Protein AF-X6M7P9-F1 (afdb_monomer_lite)

Radius of gyration: 27.45 Å; chains: 1; bounding box: 72×30×85 Å

Organism: Reticulomyxa filosa (NCBI:txid46433)

pLDDT: mean 82.08, std 11.39, range [39.91, 97.88]

Foldseek 3Di:
DVVVVVVVVVVVVVVVVVVVVVLCVVVVPPLLVLLLCVCPPDPCNQLLLLLLQVLVVHLVVVSVVCLVVLCPVRDLVNLCVSNVFDVVVLVVVVVVVVVVVLCCVLVVVVPDDPDPCNVVSVVVNVVVCCCVVPVVVVVVVVVVCVLCVLVVVVVVCVVVVCVVVDDPVNVVVSVVSVVVNVVVVVSVVVVVSSCVSVCSSDPNDPDDPSPCSSVSSVVLSVVSVVVVVVLVVCCVPPNDPVSVVVVVPDDRSVNVVVPVPD

Secondary structure (DSSP, 8-state):
-HHHHHHHHHHHHHHHHHHHHHHHHHHT-HHHHHHHHHHHSSS-HHHHHHHHHHHTTTTHHHHHHHTTTTTTT--HHHHHHHTT--HHHHHHHHHHHHHHHHHHHHHHGGGS--STHHHHHHHHHHHHHIIIIIIHHHHHHHHHHHHHHHHHHHHHHHHTTGGGGS-HHHHHHHHHHHHHHHHHHHHHHHHHHHHHHHHHHSTT-S----TTHHHHHHHHHHHHHHHHHHHHHHHHHHHHHHHHHHHHHSPPGGGGTTSTT-

Structure (mmCIF, N/CA/C/O backbone):
data_AF-X6M7P9-F1
#
_entry.id   AF-X6M7P9-F1
#
loop_
_atom_site.group_PDB
_atom_site.id
_atom_site.type_symbol
_atom_site.label_atom_id
_atom_site.label_alt_id
_atom_site.label_comp_id
_atom_site.label_asym_id
_atom_site.label_entity_id
_atom_site.label_seq_id
_atom_site.pdbx_PDB_ins_code
_atom_site.Cartn_x
_atom_site.Cartn_y
_atom_site.Cartn_z
_atom_site.occupancy
_atom_site.B_iso_or_equiv
_atom_site.auth_seq_id
_atom_site.auth_comp_id
_atom_site.auth_asym_id
_atom_site.auth_atom_id
_atom_site.pdbx_PDB_model_num
ATOM 1 N N . MET A 1 1 ? 29.428 12.042 -31.675 1.00 49.34 1 MET A N 1
ATOM 2 C CA . MET A 1 1 ? 28.824 11.150 -30.652 1.00 49.34 1 MET A CA 1
ATOM 3 C C . MET A 1 1 ? 28.308 11.881 -29.399 1.00 49.34 1 MET A C 1
ATOM 5 O O . MET A 1 1 ? 27.317 11.437 -28.839 1.00 49.34 1 MET A O 1
ATOM 9 N N . LEU A 1 2 ? 28.880 13.028 -28.991 1.00 42.84 2 LEU A N 1
ATOM 10 C CA . LEU A 1 2 ? 28.433 13.821 -27.822 1.00 42.84 2 LEU A CA 1
ATOM 11 C C . LEU A 1 2 ? 27.003 14.408 -27.914 1.00 42.84 2 LEU A C 1
ATOM 13 O O . LEU A 1 2 ? 26.304 14.483 -26.908 1.00 42.84 2 LEU A O 1
ATOM 17 N N . PHE A 1 3 ? 26.519 14.762 -29.109 1.00 39.91 3 PHE A N 1
ATOM 18 C CA . PHE A 1 3 ? 25.197 15.392 -29.278 1.00 39.91 3 PHE A CA 1
ATOM 19 C C . PHE A 1 3 ? 23.996 14.465 -29.021 1.00 39.91 3 PHE A C 1
ATOM 21 O O . PHE A 1 3 ? 22.928 14.938 -28.633 1.00 39.91 3 PHE A O 1
ATOM 28 N N . VAL A 1 4 ? 24.160 13.146 -29.173 1.00 48.47 4 VAL A N 1
ATOM 29 C CA . VAL A 1 4 ? 23.094 12.170 -28.867 1.00 48.47 4 VAL A CA 1
ATOM 30 C C . VAL A 1 4 ? 22.881 12.052 -27.349 1.00 48.47 4 VAL A C 1
ATOM 32 O O . VAL A 1 4 ? 21.764 11.811 -26.896 1.00 48.47 4 VAL A O 1
ATOM 35 N N . SER A 1 5 ? 23.917 12.337 -26.551 1.00 52.66 5 SER A N 1
ATOM 36 C CA . SER A 1 5 ? 23.867 12.286 -25.084 1.00 52.66 5 SER A CA 1
ATOM 37 C C . SER A 1 5 ? 23.040 13.430 -24.474 1.00 52.66 5 SER A C 1
ATOM 39 O O . SER A 1 5 ? 22.258 13.211 -23.548 1.00 52.66 5 SER A O 1
ATOM 41 N N . LEU A 1 6 ? 23.107 14.641 -25.045 1.00 53.47 6 LEU A N 1
ATOM 42 C CA . LEU A 1 6 ? 22.388 15.810 -24.514 1.00 53.47 6 LEU A CA 1
ATOM 43 C C . LEU A 1 6 ? 20.857 15.701 -24.635 1.00 53.47 6 LEU A C 1
ATOM 45 O O . LEU A 1 6 ? 20.133 16.144 -23.742 1.00 53.47 6 LEU A O 1
ATOM 49 N N . LYS A 1 7 ? 20.346 15.094 -25.717 1.00 61.00 7 LYS A N 1
ATOM 50 C CA . LYS A 1 7 ? 18.897 14.855 -25.884 1.00 61.00 7 LYS A CA 1
ATOM 51 C C . LYS A 1 7 ? 18.365 13.832 -24.880 1.00 61.00 7 LYS A C 1
ATOM 53 O O . LYS A 1 7 ? 17.271 14.0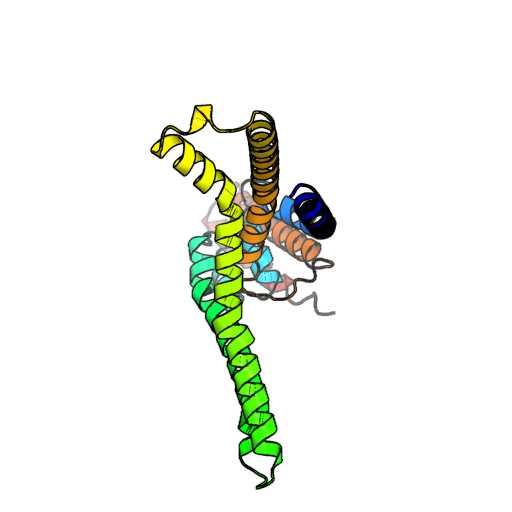18 -24.345 1.00 61.00 7 LYS A O 1
ATOM 58 N N . ALA A 1 8 ? 19.147 12.792 -24.591 1.00 60.12 8 ALA A N 1
ATOM 59 C CA . ALA A 1 8 ? 18.808 11.829 -23.551 1.00 60.12 8 ALA A CA 1
ATOM 60 C C . ALA A 1 8 ? 18.766 12.515 -22.174 1.00 60.12 8 ALA A C 1
ATOM 62 O O . ALA A 1 8 ? 17.811 12.326 -21.425 1.00 60.12 8 ALA A O 1
ATOM 63 N N . TRP A 1 9 ? 19.731 13.393 -21.885 1.00 55.50 9 TRP A N 1
ATOM 64 C CA . TRP A 1 9 ? 19.821 14.127 -20.618 1.00 55.50 9 TRP A CA 1
ATOM 65 C C . TRP A 1 9 ? 18.623 15.037 -20.338 1.00 55.50 9 TRP A C 1
ATOM 67 O O . TRP A 1 9 ? 18.065 14.992 -19.242 1.00 55.50 9 TRP A O 1
ATOM 77 N N . LYS A 1 10 ? 18.163 15.801 -21.338 1.00 68.25 10 LYS A N 1
ATOM 78 C CA . LYS A 1 10 ? 16.945 16.616 -21.192 1.00 68.25 10 LYS A CA 1
ATOM 79 C C . LYS A 1 10 ? 15.724 15.756 -20.865 1.00 68.25 10 LYS A C 1
ATOM 81 O O . LYS A 1 10 ? 14.928 16.143 -20.021 1.00 68.25 10 LYS A O 1
ATOM 86 N N . SER A 1 11 ? 15.610 14.570 -21.468 1.00 68.12 11 SER A N 1
ATOM 87 C CA . SER A 1 11 ? 14.512 13.648 -21.151 1.00 68.12 11 SER A CA 1
ATOM 88 C C . SER A 1 11 ? 14.614 13.087 -19.730 1.00 68.12 11 SER A C 1
ATOM 90 O O . SER A 1 11 ? 13.597 12.999 -19.055 1.00 68.12 11 SER A O 1
ATOM 92 N N . TYR A 1 12 ? 15.813 12.753 -19.240 1.00 63.47 12 TYR A N 1
ATOM 93 C CA . TYR A 1 12 ? 15.985 12.257 -17.867 1.00 63.47 12 TYR A CA 1
ATOM 94 C C . TYR A 1 12 ? 15.700 13.327 -16.814 1.00 63.47 12 TYR A C 1
ATOM 96 O O . TYR A 1 12 ? 15.014 13.031 -15.843 1.00 63.47 12 TYR A O 1
ATOM 104 N N . ILE A 1 13 ? 16.168 14.561 -17.019 1.00 71.38 13 ILE A N 1
ATOM 105 C CA . ILE A 1 13 ? 15.898 15.674 -16.097 1.00 71.38 13 ILE A CA 1
ATOM 106 C C . ILE A 1 13 ? 14.406 15.999 -16.063 1.00 71.38 13 ILE A C 1
ATOM 108 O O . ILE A 1 13 ? 13.855 16.177 -14.984 1.00 71.38 13 ILE A O 1
ATOM 112 N N . VAL A 1 14 ? 13.738 16.029 -17.219 1.00 70.12 14 VAL A N 1
ATOM 113 C CA . VAL A 1 14 ? 12.290 16.276 -17.283 1.00 70.12 14 VAL A CA 1
ATOM 114 C C . VAL A 1 14 ? 11.512 15.143 -16.615 1.00 70.12 14 VAL A C 1
ATOM 116 O O . VAL A 1 14 ? 10.605 15.419 -15.843 1.00 70.12 14 VAL A O 1
ATOM 119 N N . VAL A 1 15 ? 11.885 13.879 -16.837 1.00 67.12 15 VAL A N 1
ATOM 120 C CA . VAL A 1 15 ? 11.245 12.737 -16.160 1.00 67.12 15 VAL A CA 1
ATOM 121 C C . VAL A 1 15 ? 11.500 12.770 -14.654 1.00 67.12 15 VAL A C 1
ATOM 123 O O . VAL A 1 15 ? 10.581 12.499 -13.893 1.00 67.12 15 VAL A O 1
ATOM 126 N N . LEU A 1 16 ? 12.704 13.130 -14.208 1.00 69.88 16 LEU A N 1
ATOM 127 C CA . LEU A 1 16 ? 13.022 13.263 -12.788 1.00 69.88 16 LEU A CA 1
ATOM 128 C C . LEU A 1 16 ? 12.237 14.413 -12.147 1.00 69.88 16 LEU A C 1
ATOM 130 O O . LEU A 1 16 ? 11.661 14.220 -11.087 1.00 69.88 16 LEU A O 1
ATOM 134 N N . LEU A 1 17 ? 12.175 15.583 -12.789 1.00 69.75 17 LEU A N 1
ATOM 135 C CA . LEU A 1 17 ? 11.391 16.726 -12.315 1.00 69.75 17 LEU A CA 1
ATOM 136 C C . LEU A 1 17 ? 9.897 16.416 -12.291 1.00 69.75 17 LEU A C 1
ATOM 138 O O . LEU A 1 17 ? 9.236 16.778 -11.330 1.00 69.75 17 LEU A O 1
ATOM 142 N N . LEU A 1 18 ? 9.373 15.713 -13.298 1.00 69.19 18 LEU A N 1
ATOM 143 C CA . LEU A 1 18 ? 7.986 15.251 -13.306 1.00 69.19 18 LEU A CA 1
ATOM 144 C C . LEU A 1 18 ? 7.737 14.215 -12.212 1.00 69.19 18 LEU A C 1
ATOM 146 O O . LEU A 1 18 ? 6.721 14.297 -11.542 1.00 69.19 18 LEU A O 1
ATOM 150 N N . LEU A 1 19 ? 8.658 13.275 -11.984 1.00 67.25 19 LEU A N 1
ATOM 151 C CA . LEU A 1 19 ? 8.545 12.322 -10.880 1.00 67.25 19 LEU A CA 1
ATOM 152 C C . LEU A 1 19 ? 8.611 13.029 -9.529 1.00 67.25 19 LEU A C 1
ATOM 154 O O . LEU A 1 19 ? 7.836 12.681 -8.655 1.00 67.25 19 LEU A O 1
ATOM 158 N N . LEU A 1 20 ? 9.479 14.029 -9.364 1.00 70.62 20 LEU A N 1
ATOM 159 C CA . LEU A 1 20 ? 9.572 14.833 -8.146 1.00 70.62 20 LEU A CA 1
ATOM 160 C C . LEU A 1 20 ? 8.341 15.721 -7.947 1.00 70.62 20 LEU A C 1
ATOM 162 O O . LEU A 1 20 ? 7.895 15.848 -6.818 1.00 70.62 20 LEU A O 1
ATOM 166 N N . LEU A 1 21 ? 7.773 16.293 -9.012 1.00 70.62 21 LEU A N 1
ATOM 167 C CA . LEU A 1 21 ? 6.530 17.068 -8.964 1.00 70.62 21 LEU A CA 1
ATOM 168 C C . LEU A 1 21 ? 5.332 16.180 -8.645 1.00 70.62 21 LEU A C 1
ATOM 170 O O . LEU A 1 21 ? 4.579 16.510 -7.744 1.00 70.62 21 LEU A O 1
ATOM 174 N N . VAL A 1 22 ? 5.199 15.026 -9.301 1.00 67.94 22 VAL A N 1
ATOM 175 C CA . VAL A 1 22 ? 4.156 14.036 -8.991 1.00 67.94 22 VAL A CA 1
ATOM 176 C C . VAL A 1 22 ? 4.330 13.511 -7.570 1.00 67.94 22 VAL A C 1
ATOM 178 O O . VAL A 1 22 ? 3.355 13.350 -6.853 1.00 67.94 22 VAL A O 1
ATOM 181 N N . PHE A 1 23 ? 5.565 13.279 -7.127 1.00 65.00 23 PHE A N 1
ATOM 182 C CA . PHE A 1 23 ? 5.870 12.865 -5.761 1.00 65.00 23 PHE A CA 1
ATOM 183 C C . PHE A 1 23 ? 5.557 13.972 -4.748 1.00 65.00 23 PHE A C 1
ATOM 185 O O . PHE A 1 23 ? 5.036 13.676 -3.680 1.00 65.00 23 PHE A O 1
ATOM 192 N N . TYR A 1 24 ? 5.823 15.235 -5.088 1.00 69.12 24 TYR A N 1
ATOM 193 C CA . TYR A 1 24 ? 5.495 16.398 -4.266 1.00 69.12 24 TYR A CA 1
ATOM 194 C C . TYR A 1 24 ? 3.988 16.653 -4.208 1.00 69.12 24 TYR A C 1
ATOM 196 O O . TYR A 1 24 ? 3.477 16.910 -3.129 1.00 69.12 24 TYR A O 1
ATOM 204 N N . GLU A 1 25 ? 3.258 16.524 -5.317 1.00 68.50 25 GLU A N 1
ATOM 205 C CA . GLU A 1 25 ? 1.792 16.588 -5.340 1.00 68.50 25 GLU A CA 1
ATOM 206 C C . GLU A 1 25 ? 1.174 15.417 -4.570 1.00 68.50 25 GLU A C 1
ATOM 208 O O . GLU A 1 25 ? 0.240 15.609 -3.794 1.00 68.50 25 GLU A O 1
ATOM 213 N N . PHE A 1 26 ? 1.735 14.213 -4.709 1.00 63.19 26 PHE A N 1
ATOM 214 C CA . PHE A 1 26 ? 1.280 13.026 -3.988 1.00 63.19 26 PHE A CA 1
ATOM 215 C C . PHE A 1 26 ? 1.530 13.135 -2.475 1.00 63.19 26 PHE A C 1
ATOM 217 O O . PHE A 1 26 ? 0.651 12.810 -1.679 1.00 63.19 26 PHE A O 1
ATOM 224 N N . LEU A 1 27 ? 2.692 13.656 -2.064 1.00 59.75 27 LEU A N 1
ATOM 225 C CA . LEU A 1 27 ? 2.987 14.020 -0.669 1.00 59.75 27 LEU A CA 1
ATOM 226 C C . LEU A 1 27 ? 2.251 15.283 -0.200 1.00 59.75 27 LEU A C 1
ATOM 228 O O . LEU A 1 27 ? 2.178 15.535 1.000 1.00 59.75 27 LEU A O 1
ATOM 232 N N . GLY A 1 28 ? 1.756 16.089 -1.136 1.00 58.25 28 GLY A N 1
ATOM 233 C CA . GLY A 1 28 ? 1.234 17.431 -0.907 1.00 58.25 28 GLY A CA 1
ATOM 234 C C . GLY A 1 28 ? -0.209 17.468 -0.425 1.00 58.25 28 GLY A C 1
ATOM 235 O O . GLY A 1 28 ? -0.666 18.523 0.014 1.00 58.25 28 GLY A O 1
ATOM 236 N N . SER A 1 29 ? -0.930 16.342 -0.445 1.00 74.81 29 SER A N 1
ATOM 237 C CA . SER A 1 29 ? -2.215 16.277 0.252 1.00 74.81 29 SER A CA 1
ATOM 238 C C . SER A 1 29 ? -1.959 16.233 1.761 1.00 74.81 29 SER A C 1
ATOM 240 O O . SER A 1 29 ? -1.691 15.187 2.352 1.00 74.81 29 SER A O 1
ATOM 242 N N . VAL A 1 30 ? -2.006 17.413 2.387 1.00 82.19 30 VAL A N 1
ATOM 243 C CA . VAL A 1 30 ? -1.859 17.614 3.841 1.00 82.19 30 VAL A CA 1
ATOM 244 C C . VAL A 1 30 ? -2.729 16.623 4.624 1.00 82.19 30 VAL A C 1
ATOM 246 O O . VAL A 1 30 ? -2.278 16.058 5.616 1.00 82.19 30 VAL A O 1
ATOM 249 N N . GLU A 1 31 ? -3.925 16.334 4.111 1.00 82.94 31 GLU A N 1
ATOM 250 C CA . GLU A 1 31 ? -4.881 15.366 4.655 1.00 82.94 31 GLU A CA 1
ATOM 251 C C . GLU A 1 31 ? -4.347 13.925 4.692 1.00 82.94 31 GLU A C 1
ATOM 253 O O . GLU A 1 31 ? -4.523 13.221 5.686 1.00 82.94 31 GLU A O 1
ATOM 258 N N . LEU A 1 32 ? -3.678 13.461 3.631 1.00 82.06 32 LEU A N 1
ATOM 259 C CA . LEU A 1 32 ? -3.135 12.102 3.575 1.00 82.06 32 LEU A CA 1
ATOM 260 C C . LEU A 1 32 ? -1.934 11.956 4.508 1.00 82.06 32 LEU A C 1
ATOM 262 O O . LEU A 1 32 ? -1.769 10.914 5.143 1.00 82.06 32 LEU A O 1
ATOM 266 N N . LEU A 1 33 ? -1.128 13.013 4.631 1.00 84.69 33 LEU A N 1
ATOM 267 C CA . LEU A 1 33 ? -0.044 13.065 5.605 1.00 84.69 33 LEU A CA 1
ATOM 268 C C . LEU A 1 33 ? -0.585 13.074 7.042 1.00 84.69 33 LEU A C 1
ATOM 270 O O . LEU A 1 33 ? -0.016 12.414 7.911 1.00 84.69 33 LEU A O 1
ATOM 274 N N . GLU A 1 34 ? -1.676 13.793 7.305 1.00 88.19 34 GLU A N 1
ATOM 275 C CA . GLU A 1 34 ? -2.338 13.799 8.611 1.00 88.19 34 GLU A CA 1
ATOM 276 C C . GLU A 1 34 ? -2.934 12.429 8.944 1.00 88.19 34 GLU A C 1
ATOM 278 O O . GLU A 1 34 ? -2.689 11.908 10.033 1.00 88.19 34 GLU A O 1
ATOM 283 N N . LEU A 1 35 ? -3.622 11.794 7.991 1.00 88.12 35 LEU A N 1
ATOM 284 C CA . LEU A 1 35 ? -4.130 10.433 8.147 1.00 88.12 35 LEU A CA 1
ATOM 285 C C . LEU A 1 35 ? -2.988 9.440 8.386 1.00 88.12 35 LEU A C 1
ATOM 287 O O . LEU A 1 35 ? -3.085 8.601 9.279 1.00 88.12 35 LEU A O 1
ATOM 291 N N . GLN A 1 36 ? -1.891 9.539 7.632 1.00 89.31 36 GLN A N 1
ATOM 292 C CA . GLN A 1 36 ? -0.717 8.695 7.838 1.00 89.31 36 GLN A CA 1
ATOM 293 C C . GLN A 1 36 ? -0.154 8.880 9.248 1.00 89.31 36 GLN A C 1
ATOM 295 O O . GLN A 1 36 ? 0.058 7.894 9.953 1.00 89.31 36 GLN A O 1
ATOM 300 N N . ARG A 1 37 ? 0.073 10.130 9.669 1.00 90.62 37 ARG A N 1
ATOM 301 C CA . ARG A 1 37 ? 0.564 10.436 11.017 1.00 90.62 37 ARG A CA 1
ATOM 302 C C . ARG A 1 37 ? -0.365 9.857 12.069 1.00 90.62 37 ARG A C 1
ATOM 304 O O . ARG A 1 37 ? 0.113 9.190 12.975 1.00 90.62 37 ARG A O 1
ATOM 311 N N . PHE A 1 38 ? -1.672 10.031 11.904 1.00 92.19 38 PHE A N 1
ATOM 312 C CA . PHE A 1 38 ? -2.656 9.453 12.804 1.00 92.19 38 PHE A CA 1
ATOM 313 C C . PHE A 1 38 ? -2.565 7.921 12.840 1.00 92.19 38 PHE A C 1
ATOM 315 O O . PHE A 1 38 ? -2.509 7.350 13.920 1.00 92.19 38 PHE A O 1
ATOM 322 N N . LEU A 1 39 ? -2.497 7.227 11.705 1.00 91.62 39 LEU A N 1
ATOM 323 C CA . LEU A 1 39 ? -2.417 5.759 11.685 1.00 91.62 39 LEU A CA 1
ATOM 324 C C . LEU A 1 39 ? -1.104 5.212 12.271 1.00 91.62 39 LEU A C 1
ATOM 326 O O . LEU A 1 39 ? -1.089 4.099 12.796 1.00 91.62 39 LEU A O 1
ATOM 330 N N . GLU A 1 40 ? -0.012 5.971 12.171 1.00 90.75 40 GLU A N 1
ATOM 331 C CA . GLU A 1 40 ? 1.323 5.572 12.637 1.00 90.75 40 GLU A CA 1
ATOM 332 C C . GLU A 1 40 ? 1.641 5.996 14.074 1.00 90.75 40 GLU A C 1
ATOM 334 O O . GLU A 1 40 ? 2.597 5.490 14.664 1.00 90.75 40 GLU A O 1
ATOM 339 N N . GLU A 1 41 ? 0.896 6.946 14.627 1.00 91.75 41 GLU A N 1
ATOM 340 C CA . GLU A 1 41 ? 1.179 7.511 15.938 1.00 91.75 41 GLU A CA 1
ATOM 341 C C . GLU A 1 41 ? 0.744 6.554 17.065 1.00 91.75 41 GLU A C 1
ATOM 343 O O . GLU A 1 41 ? -0.371 6.045 17.099 1.00 91.75 41 GLU A O 1
ATOM 348 N N . GLY A 1 42 ? 1.631 6.324 18.034 1.00 89.69 42 GLY A N 1
ATOM 349 C CA . GLY A 1 42 ? 1.335 5.539 19.235 1.00 89.69 42 GLY A CA 1
ATOM 350 C C . GLY A 1 42 ? 1.379 4.007 19.069 1.00 89.69 42 GLY A C 1
ATOM 351 O O . GLY A 1 42 ? 1.648 3.484 17.989 1.00 89.69 42 GLY A O 1
ATOM 352 N N . PRO A 1 43 ? 1.158 3.259 20.168 1.00 90.94 43 PRO A N 1
ATOM 353 C CA . PRO A 1 43 ? 1.229 1.794 20.173 1.00 90.94 43 PRO A CA 1
ATOM 354 C C . PRO A 1 43 ? 0.019 1.123 19.496 1.00 90.94 43 PRO A C 1
ATOM 356 O O . PRO A 1 43 ? 0.136 0.007 18.989 1.00 90.94 43 PRO A O 1
ATOM 359 N N . ASP A 1 44 ? -1.119 1.816 19.410 1.00 93.00 44 ASP A N 1
ATOM 360 C CA . ASP A 1 44 ? -2.417 1.258 18.998 1.00 93.00 44 ASP A CA 1
ATOM 361 C C . ASP A 1 44 ? -2.656 1.308 17.477 1.00 93.00 44 ASP A C 1
ATOM 363 O O . ASP A 1 44 ? -3.780 1.489 17.003 1.00 93.00 44 ASP A O 1
ATOM 367 N N . THR A 1 45 ? -1.597 1.142 16.682 1.00 91.94 45 THR A N 1
ATOM 368 C CA . THR A 1 45 ? -1.654 1.222 15.207 1.00 91.94 45 THR A CA 1
ATOM 369 C C . THR A 1 45 ? -2.682 0.264 14.598 1.00 91.94 45 THR A C 1
ATOM 371 O O . THR A 1 45 ? -3.417 0.634 13.686 1.00 91.94 45 THR A O 1
ATOM 374 N N . ILE A 1 46 ? -2.790 -0.958 15.132 1.00 91.44 46 ILE A N 1
ATOM 375 C CA . ILE A 1 46 ? -3.748 -1.966 14.653 1.00 91.44 46 ILE A CA 1
ATOM 376 C C . ILE A 1 46 ? -5.190 -1.522 14.907 1.00 91.44 46 ILE A C 1
ATOM 378 O O . ILE A 1 46 ? -6.055 -1.730 14.059 1.00 91.44 46 ILE A O 1
ATOM 382 N N . LEU A 1 47 ? -5.439 -0.878 16.046 1.00 93.06 47 LEU A N 1
ATOM 383 C CA . LEU A 1 47 ? -6.761 -0.396 16.417 1.00 93.06 47 LEU A CA 1
ATOM 384 C C . LEU A 1 47 ? -7.203 0.749 15.507 1.00 93.06 47 LEU A C 1
ATOM 386 O O . LEU A 1 47 ? -8.304 0.722 14.964 1.00 93.06 47 LEU A O 1
ATOM 390 N N . ARG A 1 48 ? -6.308 1.715 15.271 1.00 94.25 48 ARG A N 1
ATOM 391 C CA . ARG A 1 48 ? -6.549 2.833 14.343 1.00 94.25 48 ARG A CA 1
ATOM 392 C C . ARG A 1 48 ? -6.822 2.335 12.930 1.00 94.25 48 ARG A C 1
ATOM 394 O O . ARG A 1 48 ? -7.712 2.841 12.255 1.00 94.25 48 ARG A O 1
ATOM 401 N N . LEU A 1 49 ? -6.094 1.306 12.506 1.00 92.00 49 LEU A N 1
ATOM 402 C CA . LEU A 1 49 ? -6.294 0.661 11.218 1.00 92.00 49 LEU A CA 1
ATOM 403 C C . LEU A 1 49 ? -7.628 -0.097 11.141 1.00 92.00 49 LEU A C 1
ATOM 405 O O . LEU A 1 49 ? -8.277 -0.064 10.099 1.00 92.00 49 LEU A O 1
ATOM 409 N N . ALA A 1 50 ? -8.050 -0.765 12.217 1.00 92.00 50 ALA A N 1
ATOM 410 C CA . ALA A 1 50 ? -9.358 -1.414 12.289 1.00 92.00 50 ALA A CA 1
ATOM 411 C C . ALA A 1 50 ? -10.488 -0.380 12.177 1.00 92.00 50 ALA A C 1
ATOM 413 O O . ALA A 1 50 ? -11.384 -0.555 11.354 1.00 92.00 50 ALA A O 1
ATOM 414 N N . CYS A 1 51 ? -10.388 0.740 12.905 1.00 91.44 51 CYS A N 1
ATOM 415 C CA . CYS A 1 51 ? -11.302 1.875 12.755 1.00 91.44 51 CYS A CA 1
ATOM 416 C C . CYS A 1 51 ? -11.304 2.401 11.314 1.00 91.44 51 CYS A C 1
ATOM 418 O O . CYS A 1 51 ? -12.369 2.598 10.743 1.00 91.44 51 CYS A O 1
ATOM 420 N N . ALA A 1 52 ? -10.128 2.555 10.699 1.00 91.50 52 ALA A N 1
ATOM 421 C CA . ALA A 1 52 ? -10.008 3.014 9.319 1.00 91.50 52 ALA A CA 1
ATOM 422 C C . ALA A 1 52 ? -10.684 2.088 8.306 1.00 91.50 52 ALA A C 1
ATOM 424 O O . ALA A 1 52 ? -11.387 2.569 7.425 1.00 91.50 52 ALA A O 1
ATOM 425 N N . ASN A 1 53 ? -10.502 0.773 8.432 1.00 90.12 53 ASN A N 1
ATOM 426 C CA . ASN A 1 53 ? -11.181 -0.185 7.560 1.00 90.12 53 ASN A CA 1
ATOM 427 C C . ASN A 1 53 ? -12.700 -0.108 7.734 1.00 90.12 53 ASN A C 1
ATOM 429 O O . ASN A 1 53 ? -13.420 -0.080 6.739 1.00 90.12 53 ASN A O 1
ATOM 433 N N . HIS A 1 54 ? -13.167 -0.027 8.982 1.00 89.19 54 HIS A N 1
ATOM 434 C CA . HIS A 1 54 ? -14.594 -0.002 9.276 1.00 89.19 54 HIS A CA 1
ATOM 435 C C . HIS A 1 54 ? -15.268 1.265 8.724 1.00 89.19 54 HIS A C 1
ATOM 437 O O . HIS A 1 54 ? -16.302 1.165 8.072 1.00 89.19 54 HIS A O 1
ATOM 443 N N . GLU A 1 55 ? -14.650 2.437 8.893 1.00 89.38 55 GLU A N 1
ATOM 444 C CA . GLU A 1 55 ? -15.140 3.702 8.316 1.00 89.38 55 GLU A CA 1
ATOM 445 C C . GLU A 1 55 ? -15.133 3.711 6.786 1.00 89.38 55 GLU A C 1
ATOM 447 O O . GLU A 1 55 ? -16.005 4.286 6.145 1.00 89.38 55 GLU A O 1
ATOM 452 N N . MET A 1 56 ? -14.167 3.031 6.172 1.00 85.44 56 MET A N 1
ATOM 453 C CA . MET A 1 56 ? -14.108 2.891 4.714 1.00 85.44 56 MET A CA 1
ATOM 454 C C . MET A 1 56 ? -15.140 1.890 4.171 1.00 85.44 56 MET A C 1
ATOM 456 O O . MET A 1 56 ? -15.185 1.654 2.962 1.00 85.44 56 MET A O 1
ATOM 460 N N . GLY A 1 57 ? -15.932 1.253 5.039 1.00 84.06 57 GLY A N 1
ATOM 461 C CA . GLY A 1 57 ? -16.865 0.195 4.661 1.00 84.06 57 GLY A CA 1
ATOM 462 C C . GLY A 1 57 ? -16.179 -1.115 4.255 1.00 84.06 57 GLY A C 1
ATOM 463 O O . GLY A 1 57 ? -16.810 -2.011 3.685 1.00 84.06 57 GLY A O 1
ATOM 464 N N . TYR A 1 58 ? -14.872 -1.235 4.497 1.00 79.75 58 TYR A N 1
ATOM 465 C CA . TYR A 1 58 ? -14.080 -2.391 4.111 1.00 79.75 58 TYR A CA 1
ATOM 466 C C . TYR A 1 58 ? -13.996 -3.377 5.280 1.00 79.75 58 TYR A C 1
ATOM 468 O O . TYR A 1 58 ? -13.747 -3.007 6.420 1.00 79.75 58 TYR A O 1
ATOM 476 N N . LEU A 1 59 ? -14.192 -4.670 5.004 1.00 86.19 59 LEU A N 1
ATOM 477 C CA . LEU A 1 59 ? -14.291 -5.722 6.031 1.00 86.19 59 LEU A CA 1
ATOM 478 C C . LEU A 1 59 ? -15.456 -5.558 7.016 1.00 86.19 59 LEU A C 1
ATOM 480 O O . LEU A 1 59 ? -15.391 -6.174 8.077 1.00 86.19 59 LEU A O 1
ATOM 484 N N . ASN A 1 60 ? -16.519 -4.815 6.689 1.00 86.62 60 ASN A N 1
ATOM 485 C CA . ASN A 1 60 ? -17.639 -4.587 7.616 1.00 86.62 60 ASN A CA 1
ATOM 486 C C . ASN A 1 60 ? -18.162 -5.877 8.254 1.00 86.62 60 ASN A C 1
ATOM 488 O O . ASN A 1 60 ? -18.318 -5.920 9.460 1.00 86.62 60 ASN A O 1
ATOM 492 N N . GLU A 1 61 ? -18.327 -6.962 7.490 1.00 88.38 61 GLU A N 1
ATOM 493 C CA . GLU A 1 61 ? -18.803 -8.245 8.038 1.00 88.38 61 GLU A CA 1
ATOM 494 C C . GLU A 1 61 ? -17.841 -8.879 9.064 1.00 88.38 61 GLU A C 1
ATOM 496 O O . GLU A 1 61 ? -18.260 -9.598 9.969 1.00 88.38 61 GLU A O 1
ATOM 501 N N . TYR A 1 62 ? -16.533 -8.671 8.903 1.00 90.44 62 TYR A N 1
ATOM 502 C CA . TYR A 1 62 ? -15.526 -9.167 9.841 1.00 90.44 62 TYR A CA 1
ATOM 503 C C . TYR A 1 62 ? -15.407 -8.235 11.049 1.00 90.44 62 TYR A C 1
ATOM 505 O O . TYR A 1 62 ? -15.400 -8.692 12.188 1.00 90.44 62 TYR A O 1
ATOM 513 N N . LEU A 1 63 ? -15.351 -6.927 10.803 1.00 90.81 63 LEU A N 1
ATOM 514 C CA . LEU A 1 63 ? -15.186 -5.918 11.842 1.00 90.81 63 LEU A CA 1
ATOM 515 C C . LEU A 1 63 ? -16.433 -5.778 12.710 1.00 90.81 63 LEU A C 1
ATOM 517 O O . LEU A 1 63 ? -16.281 -5.592 13.908 1.00 90.81 63 LEU A O 1
ATOM 521 N N . SER A 1 64 ? -17.635 -5.979 12.168 1.00 89.81 64 SER A N 1
ATOM 522 C CA . SER A 1 64 ? -18.871 -6.008 12.955 1.00 89.81 64 SER A CA 1
ATOM 523 C C . SER A 1 64 ? -18.901 -7.181 13.939 1.00 89.81 64 SER A C 1
ATOM 525 O O . SER A 1 64 ? -19.424 -7.047 15.038 1.00 89.81 64 SER A O 1
ATOM 527 N N . LYS A 1 65 ? -18.295 -8.326 13.587 1.00 91.19 65 LYS A N 1
ATOM 528 C CA . LYS A 1 65 ? -18.142 -9.474 14.501 1.00 91.19 65 LYS A CA 1
ATOM 529 C C . LYS A 1 65 ? -17.092 -9.199 15.579 1.00 91.19 65 LYS A C 1
ATOM 531 O O . LYS A 1 65 ? -17.258 -9.608 16.721 1.00 91.19 65 LYS A O 1
ATOM 536 N N . GLU A 1 66 ? -16.021 -8.491 15.227 1.00 91.00 66 GLU A N 1
ATOM 537 C CA . GLU A 1 66 ? -14.948 -8.117 16.160 1.00 91.00 66 GLU A CA 1
ATOM 538 C C . GLU A 1 66 ? -15.253 -6.860 16.996 1.00 91.00 66 GLU A C 1
ATOM 540 O O . GLU A 1 66 ? -14.541 -6.564 17.957 1.00 91.00 66 GLU A O 1
ATOM 545 N N . GLN A 1 67 ? -16.319 -6.129 16.667 1.00 87.62 67 GLN A N 1
ATOM 546 C CA . GLN A 1 67 ? -16.765 -4.931 17.381 1.00 87.62 67 GLN A CA 1
ATOM 547 C C . GLN A 1 67 ? -17.120 -5.244 18.838 1.00 87.62 67 GLN A C 1
ATOM 549 O O . GLN A 1 67 ? -16.756 -4.482 19.733 1.00 87.62 67 GLN A O 1
ATOM 554 N N . GLU A 1 68 ? -17.743 -6.399 19.097 1.00 85.94 68 GLU A N 1
ATOM 555 C CA . GLU A 1 68 ? -18.056 -6.864 20.456 1.00 85.94 68 GLU A CA 1
ATOM 556 C C . GLU A 1 68 ? -16.796 -7.129 21.292 1.00 85.94 68 GLU A C 1
ATOM 558 O O . GLU A 1 68 ? -16.805 -6.954 22.509 1.00 85.94 68 GLU A O 1
ATOM 563 N N . SER A 1 69 ? -15.690 -7.513 20.644 1.00 86.44 69 SER A N 1
ATOM 564 C CA . SER A 1 69 ? -14.405 -7.757 21.304 1.00 86.44 69 SER A CA 1
ATOM 565 C C . SER A 1 69 ? -13.546 -6.493 21.431 1.00 86.44 69 SER A C 1
ATOM 567 O O . SER A 1 69 ? -12.389 -6.579 21.854 1.00 86.44 69 SER A O 1
ATOM 569 N N . LEU A 1 70 ? -14.090 -5.320 21.066 1.00 85.12 70 LEU A N 1
ATOM 570 C CA . LEU A 1 70 ? -13.369 -4.046 20.968 1.00 85.12 70 LEU A CA 1
ATOM 571 C C . LEU A 1 70 ? -12.087 -4.174 20.129 1.00 85.12 70 LEU A C 1
ATOM 573 O O . LEU A 1 70 ? -11.060 -3.568 20.439 1.00 85.12 70 LEU A O 1
ATOM 577 N N . TYR A 1 71 ? -12.132 -5.013 19.091 1.00 87.56 71 TYR A N 1
ATOM 578 C CA . TYR A 1 71 ? -11.003 -5.330 18.219 1.00 87.56 71 TYR A CA 1
ATOM 579 C C . TYR A 1 71 ? -9.762 -5.906 18.927 1.00 87.56 71 TYR A C 1
ATOM 581 O O . TYR A 1 71 ? -8.677 -5.908 18.341 1.00 87.56 71 TYR A O 1
ATOM 589 N N . ARG A 1 72 ? -9.880 -6.445 20.153 1.00 86.62 72 ARG A N 1
ATOM 590 C CA . ARG A 1 72 ? -8.738 -7.006 20.913 1.00 86.62 72 ARG A CA 1
ATOM 591 C C . ARG A 1 72 ? -8.005 -8.125 20.168 1.00 86.62 72 ARG A C 1
ATOM 593 O O . ARG A 1 72 ? -6.805 -8.307 20.360 1.00 86.62 72 ARG A O 1
ATOM 600 N N . HIS A 1 73 ? -8.716 -8.863 19.319 1.00 89.62 73 HIS A N 1
ATOM 601 C CA . HIS A 1 73 ? -8.167 -9.982 18.547 1.00 89.62 73 HIS A CA 1
ATOM 602 C C . HIS A 1 73 ? -7.766 -9.593 17.123 1.00 89.62 73 HIS A C 1
ATOM 604 O O . HIS A 1 73 ? -7.217 -10.416 16.381 1.00 89.62 73 HIS A O 1
ATOM 610 N N . VAL A 1 74 ? -8.008 -8.341 16.727 1.00 89.88 74 VAL A N 1
ATOM 611 C CA . VAL A 1 74 ? -7.633 -7.878 15.401 1.00 89.88 74 VAL A CA 1
ATOM 612 C C . VAL A 1 74 ? -6.117 -7.783 15.334 1.00 89.88 74 VAL A C 1
ATOM 614 O O . VAL A 1 74 ? -5.452 -7.117 16.116 1.00 89.88 74 VAL A O 1
ATOM 617 N N . THR A 1 75 ? -5.561 -8.484 14.359 1.00 90.69 75 THR A N 1
ATOM 618 C CA . THR A 1 75 ? -4.146 -8.448 13.989 1.00 90.69 75 THR A CA 1
ATOM 619 C C . THR A 1 75 ? -4.004 -8.078 12.516 1.00 90.69 75 THR A C 1
ATOM 621 O O . THR A 1 75 ? -4.905 -8.331 11.711 1.00 90.69 75 THR A O 1
ATOM 624 N N . TRP A 1 76 ? -2.830 -7.588 12.108 1.00 85.75 76 TRP A N 1
ATOM 625 C CA . TRP A 1 76 ? -2.501 -7.365 10.690 1.00 85.75 76 TRP A CA 1
ATOM 626 C C . TRP A 1 76 ? -2.775 -8.592 9.810 1.00 85.75 76 TRP A C 1
ATOM 628 O O . TRP A 1 76 ? -3.242 -8.475 8.675 1.00 85.75 76 TRP A O 1
ATOM 638 N N . ARG A 1 77 ? -2.499 -9.790 10.342 1.00 86.56 77 ARG A N 1
ATOM 639 C CA . ARG A 1 77 ? -2.748 -11.053 9.644 1.00 86.56 77 ARG A CA 1
ATOM 640 C C . ARG A 1 77 ? -4.244 -11.300 9.465 1.00 86.56 77 ARG A C 1
ATOM 642 O O . ARG A 1 77 ? -4.641 -11.679 8.367 1.00 86.56 77 ARG A O 1
ATOM 649 N N . SER A 1 78 ? -5.044 -11.061 10.504 1.00 89.81 78 SER A N 1
ATOM 650 C CA . SER A 1 78 ? -6.498 -11.243 10.453 1.00 89.81 78 SER A CA 1
ATOM 651 C C . SER A 1 78 ? -7.167 -10.299 9.449 1.00 89.81 78 SER A C 1
ATOM 653 O O . SER A 1 78 ? -7.918 -10.771 8.602 1.00 89.81 78 SER A O 1
ATOM 655 N N . LEU A 1 79 ? -6.786 -9.013 9.423 1.00 87.56 79 LEU A N 1
ATOM 656 C CA . LEU A 1 79 ? -7.298 -8.033 8.455 1.00 87.56 79 LEU A CA 1
ATOM 657 C C . LEU A 1 79 ? -6.975 -8.449 7.016 1.00 87.56 79 LEU A C 1
ATOM 659 O O . LEU A 1 79 ? -7.837 -8.440 6.138 1.00 87.56 79 LEU A O 1
ATOM 663 N N . ARG A 1 80 ? -5.741 -8.908 6.773 1.00 82.38 80 ARG A N 1
ATOM 664 C CA . ARG A 1 80 ? -5.317 -9.390 5.451 1.00 82.38 80 ARG A CA 1
ATOM 665 C C . ARG A 1 80 ? -6.063 -10.652 5.018 1.00 82.38 80 ARG A C 1
ATOM 667 O O . ARG A 1 80 ? -6.418 -10.783 3.846 1.00 82.38 80 ARG A O 1
ATOM 674 N N . GLN A 1 81 ? -6.263 -11.596 5.938 1.00 86.88 81 GLN A N 1
ATOM 675 C CA . GLN A 1 81 ? -6.995 -12.834 5.664 1.00 86.88 81 GLN A CA 1
ATOM 676 C C . GLN A 1 81 ? -8.475 -12.553 5.394 1.00 86.88 81 GLN A C 1
ATOM 678 O O . GLN A 1 81 ? -9.012 -13.077 4.416 1.00 86.88 81 GLN A O 1
ATOM 683 N N . ALA A 1 82 ? -9.096 -11.678 6.188 1.00 86.81 82 ALA A N 1
ATOM 684 C CA . ALA A 1 82 ? -10.474 -11.238 6.005 1.00 86.81 82 ALA A CA 1
ATOM 685 C C . ALA A 1 82 ? -10.665 -10.543 4.648 1.00 86.81 82 ALA A C 1
ATOM 687 O O . ALA A 1 82 ? -11.613 -10.848 3.925 1.00 86.81 82 ALA A O 1
ATOM 688 N N . GLY A 1 83 ? -9.708 -9.704 4.238 1.00 78.06 83 GLY A N 1
ATOM 689 C CA . GLY A 1 83 ? -9.758 -9.010 2.949 1.00 78.06 83 GLY A CA 1
ATOM 690 C C . GLY A 1 83 ? -9.599 -9.911 1.731 1.00 78.06 83 GLY A C 1
ATOM 691 O O . GLY A 1 83 ? -9.864 -9.464 0.618 1.00 78.06 83 GLY A O 1
ATOM 692 N N . LYS A 1 84 ? -9.141 -11.163 1.899 1.00 77.56 84 LYS A N 1
ATOM 693 C CA . LYS A 1 84 ? -8.825 -12.103 0.800 1.00 77.56 84 LYS A CA 1
ATOM 694 C C . LYS A 1 84 ? -7.974 -11.467 -0.320 1.00 77.56 84 LYS A C 1
ATOM 696 O O . LYS A 1 84 ? -7.943 -11.963 -1.453 1.00 77.56 84 LYS A O 1
ATOM 701 N N . SER A 1 85 ? -7.277 -10.376 -0.007 1.00 65.38 85 SER A N 1
ATOM 702 C CA . SER A 1 85 ? -6.631 -9.483 -0.957 1.00 65.38 85 SER A CA 1
ATOM 703 C C . SER A 1 85 ? -5.172 -9.890 -1.093 1.00 65.38 85 SER A C 1
ATOM 705 O O . SER A 1 85 ? -4.288 -9.381 -0.402 1.00 65.38 85 SER A O 1
ATOM 707 N N . SER A 1 86 ? -4.896 -10.852 -1.972 1.00 73.88 86 SER A N 1
ATOM 708 C CA . SER A 1 86 ? -3.524 -11.028 -2.450 1.00 73.88 86 SER A CA 1
ATOM 709 C C . SER A 1 86 ? -3.281 -10.010 -3.558 1.00 73.88 86 SER A C 1
ATOM 711 O O . SER A 1 86 ? -4.090 -9.945 -4.481 1.00 73.88 86 SER A O 1
ATOM 713 N N . LEU A 1 87 ? -2.175 -9.266 -3.498 1.00 69.00 87 LEU A N 1
ATOM 714 C CA . LEU A 1 87 ? -1.811 -8.267 -4.511 1.00 69.00 87 LEU A CA 1
ATOM 715 C C . LEU A 1 87 ? -1.883 -8.852 -5.922 1.00 69.00 87 LEU A C 1
ATOM 717 O O . LEU A 1 87 ? -2.492 -8.265 -6.806 1.00 69.00 87 LEU A O 1
ATOM 721 N N . VAL A 1 88 ? -1.365 -10.070 -6.087 1.00 73.06 88 VAL A N 1
ATOM 722 C CA . VAL A 1 88 ? -1.419 -10.829 -7.340 1.00 73.06 88 VAL A CA 1
ATOM 723 C C . VAL A 1 88 ? -2.861 -11.051 -7.801 1.00 73.06 88 VAL A C 1
ATOM 725 O O . VAL A 1 88 ? -3.176 -10.768 -8.948 1.00 73.06 88 VAL A O 1
ATOM 728 N N . ARG A 1 89 ? -3.766 -11.495 -6.921 1.00 75.75 89 ARG A N 1
ATOM 729 C CA . ARG A 1 89 ? -5.193 -11.656 -7.254 1.00 75.75 89 ARG A CA 1
ATOM 730 C C . ARG A 1 89 ? -5.883 -10.329 -7.543 1.00 75.75 89 ARG A C 1
ATOM 732 O O . ARG A 1 89 ? -6.694 -10.304 -8.454 1.00 75.75 89 ARG A O 1
ATOM 739 N N . THR A 1 90 ? -5.595 -9.258 -6.806 1.00 74.12 90 THR A N 1
ATOM 740 C CA . THR A 1 90 ? -6.179 -7.932 -7.068 1.00 74.12 90 THR A CA 1
ATOM 741 C C . THR A 1 90 ? -5.719 -7.410 -8.423 1.00 74.12 90 THR A C 1
ATOM 743 O O . THR A 1 90 ? -6.546 -6.983 -9.221 1.00 74.12 90 THR A O 1
ATOM 746 N N . PHE A 1 91 ? -4.424 -7.535 -8.718 1.00 77.12 91 PHE A N 1
ATOM 747 C CA . PHE A 1 91 ? -3.856 -7.213 -10.020 1.00 77.12 91 PHE A CA 1
ATOM 748 C C . PHE A 1 91 ? -4.508 -8.046 -11.125 1.00 77.12 91 PHE A C 1
ATOM 750 O O . PHE A 1 91 ? -5.017 -7.476 -12.080 1.00 77.12 91 PHE A O 1
ATOM 757 N N . TRP A 1 92 ? -4.574 -9.373 -10.974 1.00 80.56 92 TRP A N 1
ATOM 758 C CA . TRP A 1 92 ? -5.215 -10.250 -11.956 1.00 80.56 92 TRP A CA 1
ATOM 759 C C . TRP A 1 92 ? -6.704 -9.978 -12.111 1.00 80.56 92 TRP A C 1
ATOM 761 O O . TRP A 1 92 ? -7.202 -10.043 -13.224 1.00 80.56 92 TRP A O 1
ATOM 771 N N . LYS A 1 93 ? -7.419 -9.671 -11.028 1.00 82.81 93 LYS A N 1
ATOM 772 C CA . LYS A 1 93 ? -8.838 -9.321 -11.069 1.00 82.81 93 LYS A CA 1
ATOM 773 C C . LYS A 1 93 ? -9.032 -8.033 -11.859 1.00 82.81 93 LYS A C 1
ATOM 775 O O . LYS A 1 93 ? -9.746 -8.064 -12.848 1.00 82.81 93 LYS A O 1
ATOM 780 N N . TRP A 1 94 ? -8.336 -6.961 -11.485 1.00 81.38 94 TRP A N 1
ATOM 781 C CA . TRP A 1 94 ? -8.362 -5.689 -12.209 1.00 81.38 94 TRP A CA 1
ATOM 782 C C . TRP A 1 94 ? -7.999 -5.873 -13.691 1.00 81.38 94 TRP A C 1
ATOM 784 O O . TRP A 1 94 ? -8.681 -5.379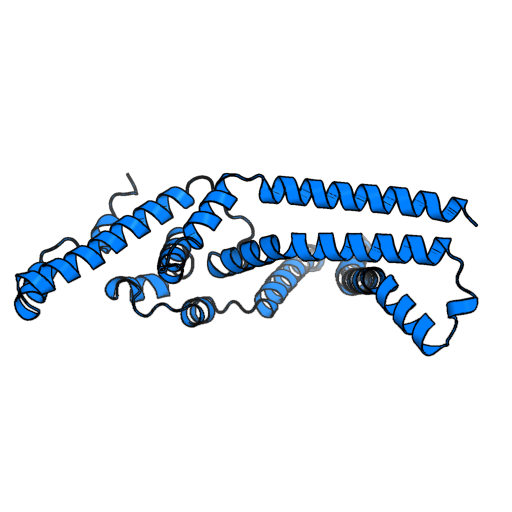 -14.587 1.00 81.38 94 TRP A O 1
ATOM 794 N N . TYR A 1 95 ? -6.956 -6.659 -13.951 1.00 78.94 95 TYR A N 1
ATOM 795 C CA . TYR A 1 95 ? -6.477 -6.979 -15.289 1.00 78.94 95 TYR A CA 1
ATOM 796 C C . TYR A 1 95 ? -7.514 -7.747 -16.120 1.00 78.94 95 TYR A C 1
ATOM 798 O O . TYR A 1 95 ? -7.821 -7.364 -17.249 1.00 78.94 95 TYR A O 1
ATOM 806 N N . LEU A 1 96 ? -8.086 -8.814 -15.557 1.00 85.94 96 LEU A N 1
ATOM 807 C CA . LEU A 1 96 ? -9.106 -9.639 -16.202 1.00 85.94 96 LEU A CA 1
ATOM 808 C C . LEU A 1 96 ? -10.424 -8.886 -16.362 1.00 85.94 96 LEU A C 1
ATOM 810 O O . LEU A 1 96 ? -11.084 -9.066 -17.375 1.00 85.94 96 LEU A O 1
ATOM 814 N N . GLU A 1 97 ? -10.810 -8.035 -15.416 1.00 85.69 97 GLU A N 1
ATOM 815 C CA . GLU A 1 97 ? -11.989 -7.173 -15.531 1.00 85.69 97 GLU A CA 1
ATOM 816 C C . GLU A 1 97 ? -11.828 -6.189 -16.683 1.00 85.69 97 GLU A C 1
ATOM 818 O O . GLU A 1 97 ? -12.726 -6.077 -17.517 1.00 85.69 97 GLU A O 1
ATOM 823 N N . ARG A 1 98 ? -10.664 -5.538 -16.803 1.00 81.06 98 ARG A N 1
ATOM 824 C CA . ARG A 1 98 ? -10.399 -4.628 -17.922 1.00 81.06 98 ARG A CA 1
ATOM 825 C C . ARG A 1 98 ? -10.368 -5.363 -19.259 1.00 81.06 98 ARG A C 1
ATOM 827 O O . ARG A 1 98 ? -10.893 -4.853 -20.248 1.00 81.06 98 ARG A O 1
ATOM 834 N N . TRP A 1 99 ? -9.813 -6.573 -19.277 1.00 81.50 99 TRP A N 1
ATOM 835 C CA . TRP A 1 99 ? -9.852 -7.439 -20.450 1.00 81.50 99 TRP A CA 1
ATOM 836 C C . TRP A 1 99 ? -11.271 -7.867 -20.807 1.00 81.50 99 TRP A C 1
ATOM 838 O O . TRP A 1 99 ? -11.657 -7.769 -21.963 1.00 81.50 99 TRP A O 1
ATOM 848 N N . ASN A 1 100 ? -12.063 -8.309 -19.834 1.00 86.62 100 ASN A N 1
ATOM 849 C CA . ASN A 1 100 ? -13.441 -8.735 -20.046 1.00 86.62 100 ASN A CA 1
ATOM 850 C C . ASN A 1 100 ? -14.319 -7.570 -20.501 1.00 86.62 100 ASN A C 1
ATOM 852 O O . ASN A 1 100 ? -15.174 -7.775 -21.355 1.00 86.62 100 ASN A O 1
ATOM 856 N N . TYR A 1 101 ? -14.075 -6.361 -19.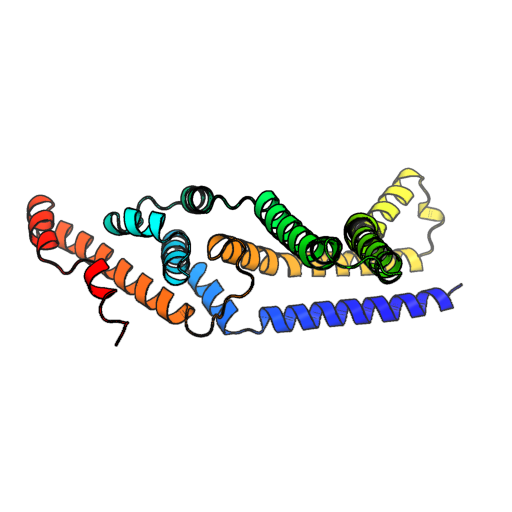992 1.00 84.25 101 TYR A N 1
ATOM 857 C CA . TYR A 1 101 ? -14.718 -5.139 -20.466 1.00 84.25 101 TYR A CA 1
ATOM 858 C C . TYR A 1 101 ? -14.385 -4.876 -21.938 1.00 84.25 101 TYR A C 1
ATOM 860 O O . TYR A 1 101 ? -15.295 -4.798 -22.758 1.00 84.25 101 TYR A O 1
ATOM 868 N N . ALA A 1 102 ? -13.096 -4.854 -22.300 1.00 79.06 102 ALA A N 1
ATOM 869 C CA . ALA A 1 102 ? -12.678 -4.691 -23.694 1.00 79.06 102 ALA A CA 1
ATOM 870 C C . ALA A 1 102 ? -13.235 -5.817 -24.586 1.00 79.06 102 ALA A C 1
ATOM 872 O O . ALA A 1 102 ? -13.716 -5.578 -25.689 1.00 79.06 102 ALA A O 1
ATOM 873 N N . LYS A 1 103 ? -13.232 -7.058 -24.092 1.00 82.00 103 LYS A N 1
ATOM 874 C CA . LYS A 1 103 ? -13.801 -8.217 -24.779 1.00 82.00 103 LYS A CA 1
ATOM 875 C C . LYS A 1 103 ? -15.303 -8.035 -25.002 1.00 82.00 103 LYS A C 1
ATOM 877 O O . LYS A 1 103 ? -15.771 -8.283 -26.101 1.00 82.00 103 LYS A O 1
ATOM 882 N N . ALA A 1 104 ? -16.060 -7.612 -23.996 1.00 84.69 104 ALA A N 1
ATOM 883 C CA . ALA A 1 104 ? -17.499 -7.399 -24.114 1.00 84.69 104 ALA A CA 1
ATOM 884 C C . ALA A 1 104 ? -17.826 -6.258 -25.088 1.00 84.69 104 ALA A C 1
ATOM 886 O O . ALA A 1 104 ? -18.708 -6.415 -25.927 1.00 84.69 104 ALA A O 1
ATOM 887 N N . GLU A 1 105 ? -17.079 -5.158 -25.033 1.00 82.62 105 GLU A N 1
ATOM 888 C CA . GLU A 1 105 ? -17.260 -4.004 -25.917 1.00 82.62 105 GLU A CA 1
ATOM 889 C C . GLU A 1 105 ? -16.948 -4.348 -27.387 1.00 82.62 105 GLU A C 1
ATOM 891 O O . GLU A 1 105 ? -17.749 -4.073 -28.284 1.00 82.62 105 GLU A O 1
ATOM 896 N N . TYR A 1 106 ? -15.822 -5.023 -27.646 1.00 74.38 106 TYR A N 1
ATOM 897 C CA . TYR A 1 106 ? -15.363 -5.299 -29.014 1.00 74.38 106 TYR A CA 1
ATOM 898 C C . TYR A 1 106 ? -15.867 -6.625 -29.608 1.00 74.38 106 TYR A C 1
ATOM 900 O O . TYR A 1 106 ? -16.032 -6.707 -30.821 1.00 74.38 106 TYR A O 1
ATOM 908 N N . LEU A 1 107 ? -16.104 -7.667 -28.798 1.00 74.44 107 LEU A N 1
ATOM 909 C CA . LEU A 1 107 ? -16.600 -8.978 -29.262 1.00 74.44 107 LEU A CA 1
ATOM 910 C C . LEU A 1 107 ? -18.090 -9.203 -28.966 1.00 74.44 107 LEU A C 1
ATOM 912 O O . LEU A 1 107 ? -18.696 -10.085 -29.571 1.00 74.44 107 LEU A O 1
ATOM 916 N N . GLY A 1 108 ? -18.710 -8.438 -28.063 1.00 71.56 108 GLY A N 1
ATOM 917 C CA . GLY A 1 108 ? -20.160 -8.509 -27.838 1.00 71.56 108 GLY A CA 1
ATOM 918 C C . GLY A 1 108 ? -20.957 -7.960 -29.024 1.00 71.56 108 GLY A C 1
ATOM 919 O O . GLY A 1 108 ? -21.959 -8.551 -29.420 1.00 71.56 108 GLY A O 1
ATOM 920 N N . SER A 1 109 ? -20.447 -6.902 -29.661 1.00 64.56 109 SER A N 1
ATOM 921 C CA . SER A 1 109 ? -20.975 -6.329 -30.912 1.00 64.56 109 SER A CA 1
ATOM 922 C C . SER A 1 109 ? -20.788 -7.240 -32.133 1.00 64.56 109 SER A C 1
ATOM 924 O O . SER A 1 109 ? -21.372 -7.009 -33.187 1.00 64.56 109 SER A O 1
ATOM 926 N N . TRP A 1 110 ? -20.021 -8.326 -31.999 1.00 61.97 110 TRP A N 1
ATOM 927 C CA . TRP A 1 110 ? -19.709 -9.236 -33.100 1.00 61.97 110 TRP A CA 1
ATOM 928 C C . TRP A 1 110 ? -20.914 -10.068 -33.557 1.00 61.97 110 TRP A C 1
ATOM 930 O O . TRP A 1 110 ? -20.923 -10.585 -34.671 1.00 61.97 110 TRP A O 1
ATOM 940 N N . LYS A 1 111 ? -21.953 -10.195 -32.721 1.00 64.81 111 LYS A N 1
ATOM 941 C CA . LYS A 1 111 ? -23.028 -11.168 -32.944 1.00 64.81 111 LYS A CA 1
ATOM 942 C C . LYS A 1 111 ? -24.173 -10.696 -33.855 1.00 64.81 111 LYS A C 1
ATOM 944 O O . LYS A 1 111 ? -24.983 -11.551 -34.196 1.00 64.81 111 LYS A O 1
ATOM 949 N N . SER A 1 112 ? -24.283 -9.413 -34.239 1.00 62.59 112 SER A N 1
ATOM 950 C CA . SER A 1 112 ? -25.527 -8.930 -34.880 1.00 62.59 112 SER A CA 1
ATOM 951 C C . SER A 1 112 ? -25.481 -8.392 -36.314 1.00 62.59 112 SER A C 1
ATOM 953 O O . SER A 1 112 ? -26.564 -8.301 -36.877 1.00 62.59 112 SER A O 1
ATOM 955 N N . GLU A 1 113 ? -24.351 -8.082 -36.966 1.00 59.44 113 GLU A N 1
ATOM 956 C CA . GLU A 1 113 ? -24.404 -7.458 -38.311 1.00 59.44 113 GLU A CA 1
ATOM 957 C C . GLU A 1 113 ? -23.260 -7.867 -39.258 1.00 59.44 113 GLU A C 1
ATOM 959 O O . GLU A 1 113 ? -22.144 -7.373 -39.146 1.00 59.44 113 GLU A O 1
ATOM 964 N N . CYS A 1 114 ? -23.571 -8.733 -40.237 1.00 58.84 114 CYS A N 1
ATOM 965 C CA . CYS A 1 114 ? -22.713 -9.173 -41.350 1.00 58.84 114 CYS A CA 1
ATOM 966 C C . CYS A 1 114 ? -22.295 -8.048 -42.305 1.00 58.84 114 CYS A C 1
ATOM 968 O O . CYS A 1 114 ? -22.711 -8.034 -43.461 1.00 58.84 114 CYS A O 1
ATOM 970 N N . ASP A 1 115 ? -21.424 -7.149 -41.848 1.00 70.44 115 ASP A N 1
ATOM 971 C CA . ASP A 1 115 ? -20.840 -6.116 -42.703 1.00 70.44 115 ASP A CA 1
ATOM 972 C C . ASP A 1 115 ? -19.333 -5.900 -42.452 1.00 70.44 115 ASP A C 1
ATOM 974 O O . ASP A 1 115 ? -18.780 -6.274 -41.410 1.00 70.44 115 ASP A O 1
ATOM 978 N N . GLY A 1 116 ? -18.637 -5.294 -43.421 1.00 73.06 116 GLY A N 1
ATOM 979 C CA . GLY A 1 116 ? -17.170 -5.123 -43.464 1.00 73.06 116 GLY A CA 1
ATOM 980 C C . GLY A 1 116 ? -16.534 -4.422 -42.248 1.00 73.06 116 GLY A C 1
ATOM 981 O O . GLY A 1 116 ? -15.310 -4.436 -42.084 1.00 73.06 116 GLY A O 1
ATOM 982 N N . GLN A 1 117 ? -17.346 -3.872 -41.342 1.00 76.88 117 GLN A N 1
ATOM 983 C CA . GLN A 1 117 ? -16.923 -3.299 -40.062 1.00 76.88 117 GLN A CA 1
ATOM 984 C C . GLN A 1 117 ? -16.264 -4.324 -39.120 1.00 76.88 117 GLN A C 1
ATOM 986 O O . GLN A 1 117 ? -15.453 -3.948 -38.266 1.00 76.88 117 GLN A O 1
ATOM 991 N N . TYR A 1 118 ? -16.518 -5.623 -39.304 1.00 76.69 118 TYR A N 1
ATOM 992 C CA . TYR A 1 118 ? -15.921 -6.672 -38.475 1.00 76.69 118 TYR A CA 1
ATOM 993 C C . TYR A 1 118 ? -14.401 -6.757 -38.547 1.00 76.69 118 TYR A C 1
ATOM 995 O O . TYR A 1 118 ? -13.752 -6.987 -37.524 1.00 76.69 118 TYR A O 1
ATOM 1003 N N . ILE A 1 119 ? -13.824 -6.556 -39.733 1.00 82.12 119 ILE A N 1
ATOM 1004 C CA . ILE A 1 119 ? -12.369 -6.610 -39.912 1.00 82.12 119 ILE A CA 1
ATOM 1005 C C . ILE A 1 119 ? -11.720 -5.480 -39.105 1.00 82.12 119 ILE A C 1
ATOM 1007 O O . ILE A 1 119 ? -10.719 -5.692 -38.422 1.00 82.12 119 ILE A O 1
ATOM 1011 N N . ILE A 1 120 ? -12.334 -4.294 -39.109 1.00 84.25 120 ILE A N 1
ATOM 1012 C CA . ILE A 1 120 ? -11.846 -3.125 -38.372 1.00 84.25 120 ILE A CA 1
ATOM 1013 C C . ILE A 1 120 ? -11.922 -3.368 -36.858 1.00 84.25 120 ILE A C 1
ATOM 1015 O O . ILE A 1 120 ? -10.949 -3.094 -36.151 1.00 84.25 120 ILE A O 1
ATOM 1019 N N . LEU A 1 121 ? -13.038 -3.905 -36.352 1.00 80.88 121 LEU A N 1
ATOM 1020 C CA . LEU A 1 121 ? -13.196 -4.228 -34.927 1.00 80.88 121 LEU A CA 1
ATOM 1021 C C . LEU A 1 121 ? -12.201 -5.299 -34.466 1.00 80.88 121 LEU A C 1
ATOM 1023 O O . LEU A 1 121 ? -11.566 -5.136 -33.423 1.00 80.88 121 LEU A O 1
ATOM 1027 N N . PHE A 1 122 ? -11.994 -6.346 -35.269 1.00 82.75 122 PHE A N 1
ATOM 1028 C CA . PHE A 1 122 ? -11.016 -7.390 -34.973 1.00 82.75 122 PHE A CA 1
ATOM 1029 C C . PHE A 1 122 ? -9.584 -6.840 -34.927 1.00 82.75 122 PHE A C 1
ATOM 1031 O O . PHE A 1 122 ? -8.854 -7.110 -33.973 1.00 82.75 122 PHE A O 1
ATOM 1038 N N . ILE A 1 123 ? -9.192 -6.014 -35.906 1.00 86.56 123 ILE A N 1
ATOM 1039 C CA . ILE A 1 123 ? -7.869 -5.368 -35.924 1.00 86.56 123 ILE A CA 1
ATOM 1040 C C . ILE A 1 123 ? -7.684 -4.481 -34.688 1.00 86.56 123 ILE A C 1
ATOM 1042 O O . ILE A 1 123 ? -6.627 -4.532 -34.058 1.00 86.56 123 ILE A O 1
ATOM 1046 N N . ARG A 1 124 ? -8.701 -3.699 -34.299 1.00 83.50 124 ARG A N 1
ATOM 1047 C CA . ARG A 1 124 ? -8.649 -2.872 -33.080 1.00 83.50 124 ARG A CA 1
ATOM 1048 C C . ARG A 1 124 ? -8.456 -3.726 -31.830 1.00 83.50 124 ARG A C 1
ATOM 1050 O O . ARG A 1 124 ? -7.559 -3.432 -31.043 1.00 83.50 124 ARG A O 1
ATOM 1057 N N . ALA A 1 125 ? -9.235 -4.794 -31.669 1.00 80.62 125 ALA A N 1
ATOM 1058 C CA . ALA A 1 125 ? -9.110 -5.701 -30.530 1.00 80.62 125 ALA A CA 1
ATOM 1059 C C . ALA A 1 125 ? -7.723 -6.368 -30.478 1.00 80.62 125 ALA A C 1
ATOM 1061 O O . ALA A 1 125 ? -7.084 -6.387 -29.423 1.00 80.62 125 ALA A O 1
ATOM 1062 N N . ALA A 1 126 ? -7.218 -6.847 -31.620 1.00 85.94 126 ALA A N 1
ATOM 1063 C CA . ALA A 1 126 ? -5.886 -7.439 -31.730 1.00 85.94 126 ALA A CA 1
ATOM 1064 C C . ALA A 1 126 ? -4.773 -6.430 -31.396 1.00 85.94 126 ALA A C 1
ATOM 1066 O O . ALA A 1 126 ? -3.814 -6.773 -30.704 1.00 85.94 126 ALA A O 1
ATOM 1067 N N . LEU A 1 127 ? -4.912 -5.176 -31.832 1.00 87.38 127 LEU A N 1
ATOM 1068 C CA . LEU A 1 127 ? -3.953 -4.109 -31.554 1.00 87.38 127 LEU A CA 1
ATOM 1069 C C . LEU A 1 127 ? -3.958 -3.702 -30.074 1.00 87.38 127 LEU A C 1
ATOM 1071 O O . LEU A 1 127 ? -2.887 -3.554 -29.485 1.00 87.38 127 LEU A O 1
ATOM 1075 N N . VAL A 1 128 ? -5.134 -3.585 -29.448 1.00 81.88 128 VAL A N 1
ATOM 1076 C CA . VAL A 1 128 ? -5.249 -3.339 -27.999 1.00 81.88 128 VAL A CA 1
ATOM 1077 C C . VAL A 1 128 ? -4.606 -4.481 -27.216 1.00 81.88 128 VAL A C 1
ATOM 1079 O O . VAL A 1 128 ? -3.829 -4.223 -26.293 1.00 81.88 128 VAL A O 1
ATOM 1082 N N . PHE A 1 129 ? -4.863 -5.731 -27.610 1.00 84.19 129 PHE A N 1
ATOM 1083 C CA . PHE A 1 129 ? -4.241 -6.899 -26.992 1.00 84.19 129 PHE A CA 1
ATOM 1084 C C . PHE A 1 129 ? -2.715 -6.867 -27.139 1.00 84.19 129 PHE A C 1
ATOM 1086 O O . PHE A 1 129 ? -1.998 -6.965 -26.147 1.00 84.19 129 PHE A O 1
ATOM 1093 N N . LEU A 1 130 ? -2.195 -6.647 -28.348 1.00 88.62 130 LEU A N 1
ATOM 1094 C CA . LEU A 1 130 ? -0.754 -6.576 -28.591 1.00 88.62 130 LEU A CA 1
ATOM 1095 C C . LEU A 1 130 ? -0.091 -5.468 -27.758 1.00 88.62 130 LEU A C 1
ATOM 1097 O O . LEU A 1 130 ? 0.939 -5.701 -27.121 1.00 88.62 130 LEU A O 1
ATOM 1101 N N . LEU A 1 131 ? -0.685 -4.273 -27.725 1.00 84.69 131 LEU A N 1
ATOM 1102 C CA . LEU A 1 131 ? -0.139 -3.142 -26.975 1.00 84.69 131 LEU A CA 1
ATOM 1103 C C . LEU A 1 131 ? -0.140 -3.388 -25.462 1.00 84.69 131 LEU A C 1
ATOM 1105 O O . LEU A 1 131 ? 0.842 -3.077 -24.791 1.00 84.69 131 LEU A O 1
ATOM 1109 N N . THR A 1 132 ? -1.215 -3.953 -24.915 1.00 78.50 132 THR A N 1
ATOM 1110 C CA . THR A 1 132 ? -1.357 -4.100 -23.456 1.00 78.50 132 THR A CA 1
ATOM 1111 C C . THR A 1 132 ? -0.730 -5.385 -22.911 1.00 78.50 132 THR A C 1
ATOM 1113 O O . THR A 1 132 ? -0.072 -5.327 -21.875 1.00 78.50 132 THR A O 1
ATOM 1116 N N . PHE A 1 133 ? -0.850 -6.517 -23.613 1.00 80.06 133 PHE A N 1
ATOM 1117 C CA . PHE A 1 133 ? -0.413 -7.840 -23.137 1.00 80.06 133 PHE A CA 1
ATOM 1118 C C . PHE A 1 133 ? 1.012 -8.194 -23.560 1.00 80.06 133 PHE A C 1
ATOM 1120 O O . PHE A 1 133 ? 1.693 -8.922 -22.843 1.00 80.06 133 PHE A O 1
ATOM 1127 N N . VAL A 1 134 ? 1.474 -7.699 -24.711 1.00 87.06 134 VAL A N 1
ATOM 1128 C CA . VAL A 1 134 ? 2.817 -8.013 -25.221 1.00 87.06 134 VAL A CA 1
ATOM 1129 C C . VAL A 1 134 ? 3.742 -6.824 -25.006 1.00 87.06 134 VAL A C 1
ATOM 1131 O O . VAL A 1 134 ? 4.748 -6.933 -24.305 1.00 87.06 134 VAL A O 1
ATOM 1134 N N . MET A 1 135 ? 3.382 -5.656 -25.544 1.00 87.19 135 MET A N 1
ATOM 1135 C CA . MET A 1 135 ? 4.250 -4.479 -25.471 1.00 87.19 135 MET A CA 1
ATOM 1136 C C . MET A 1 135 ? 4.321 -3.888 -24.064 1.00 87.19 135 MET A C 1
ATOM 1138 O O . MET A 1 135 ? 5.395 -3.448 -23.665 1.00 87.19 135 MET A O 1
ATOM 1142 N N . GLY A 1 136 ? 3.234 -3.916 -23.288 1.00 83.31 136 GLY A N 1
ATOM 1143 C CA . GLY A 1 136 ? 3.205 -3.434 -21.903 1.00 83.31 136 GLY A CA 1
ATOM 1144 C C . GLY A 1 136 ? 4.254 -4.112 -21.007 1.00 83.31 136 GLY A C 1
ATOM 1145 O O . GLY A 1 136 ? 5.135 -3.421 -20.484 1.00 83.31 136 GLY A O 1
ATOM 1146 N N . PRO A 1 137 ? 4.233 -5.451 -20.859 1.00 84.25 137 PRO A N 1
ATOM 1147 C CA . PRO A 1 137 ? 5.227 -6.178 -20.070 1.00 84.25 137 PRO A CA 1
ATOM 1148 C C . PRO A 1 137 ? 6.654 -6.038 -20.604 1.00 84.25 137 PRO A C 1
ATOM 1150 O O . PRO A 1 137 ? 7.576 -5.835 -19.815 1.00 84.25 137 PRO A O 1
ATOM 1153 N N . ILE A 1 138 ? 6.850 -6.079 -21.929 1.00 91.44 138 ILE A N 1
ATOM 1154 C CA . ILE A 1 138 ? 8.173 -5.872 -22.543 1.00 91.44 138 ILE A CA 1
ATOM 1155 C C . ILE A 1 138 ? 8.699 -4.471 -22.218 1.00 91.44 138 ILE A C 1
ATOM 1157 O O . ILE A 1 138 ? 9.858 -4.308 -21.835 1.00 91.44 138 ILE A O 1
ATOM 1161 N N . TYR A 1 139 ? 7.850 -3.450 -22.326 1.00 85.62 139 TYR A N 1
ATOM 1162 C CA . TYR A 1 139 ? 8.201 -2.080 -21.982 1.00 85.62 139 TYR A CA 1
ATOM 1163 C C . TYR A 1 139 ? 8.549 -1.953 -20.498 1.00 85.62 139 TYR A C 1
ATOM 1165 O O . TYR A 1 139 ? 9.595 -1.387 -20.174 1.00 85.62 139 TYR A O 1
ATOM 1173 N N . PHE A 1 140 ? 7.740 -2.522 -19.603 1.00 82.31 140 PHE A N 1
ATOM 1174 C CA . PHE A 1 140 ? 8.012 -2.534 -18.166 1.00 82.31 140 PHE A CA 1
ATOM 1175 C C . PHE A 1 140 ? 9.352 -3.212 -17.843 1.00 82.31 140 PHE A C 1
ATOM 1177 O O . PHE A 1 140 ? 10.194 -2.624 -17.162 1.00 82.31 140 PHE A O 1
ATOM 1184 N N . LEU A 1 141 ? 9.613 -4.388 -18.420 1.00 88.12 141 LEU A N 1
ATOM 1185 C CA . LEU A 1 141 ? 10.884 -5.092 -18.257 1.00 88.12 141 LEU A CA 1
ATOM 1186 C C . LEU A 1 141 ? 12.057 -4.269 -18.808 1.00 88.12 141 LEU A C 1
ATOM 1188 O O . LEU A 1 141 ? 13.101 -4.162 -18.166 1.00 88.12 141 LEU A O 1
ATOM 1192 N N . SER A 1 142 ? 11.871 -3.602 -19.951 1.00 90.44 142 SER A N 1
ATOM 1193 C CA . SER A 1 142 ? 12.889 -2.711 -20.518 1.00 90.44 142 SER A CA 1
ATOM 1194 C C . SER A 1 142 ? 13.224 -1.544 -19.583 1.00 90.44 142 SER A C 1
ATOM 1196 O O . SER A 1 142 ? 14.375 -1.106 -19.529 1.00 90.44 142 SER A O 1
ATOM 1198 N N . ARG A 1 143 ? 12.243 -1.046 -18.818 1.00 86.19 143 ARG A N 1
ATOM 1199 C CA . ARG A 1 143 ? 12.456 0.009 -17.821 1.00 86.19 143 ARG A CA 1
ATOM 1200 C C . ARG A 1 143 ? 13.233 -0.511 -16.619 1.00 86.19 143 ARG A C 1
ATOM 1202 O O . ARG A 1 143 ? 14.165 0.171 -16.202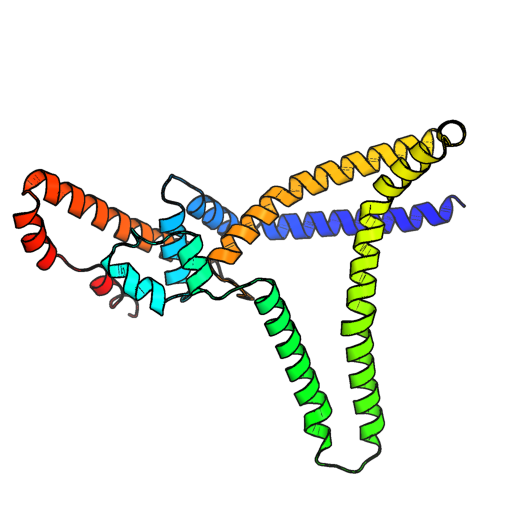 1.00 86.19 143 ARG A O 1
ATOM 1209 N N . ILE A 1 144 ? 12.925 -1.717 -16.142 1.00 83.25 144 ILE A N 1
ATOM 1210 C CA . ILE A 1 144 ? 13.694 -2.391 -15.086 1.00 83.25 144 ILE A CA 1
ATOM 1211 C C . ILE A 1 144 ? 15.157 -2.553 -15.517 1.00 83.25 144 ILE A C 1
ATOM 1213 O O . ILE A 1 144 ? 16.062 -2.129 -14.803 1.00 83.25 144 ILE A O 1
ATOM 1217 N N . VAL A 1 145 ? 15.412 -3.084 -16.714 1.00 89.69 145 VAL A N 1
ATOM 1218 C CA . VAL A 1 145 ? 16.787 -3.278 -17.207 1.00 89.69 145 VAL A CA 1
ATOM 1219 C C . VAL A 1 145 ? 17.535 -1.948 -17.324 1.00 89.69 145 VAL A C 1
ATOM 1221 O O . VAL A 1 145 ? 18.685 -1.852 -16.904 1.00 89.69 145 VAL A O 1
ATOM 1224 N N . ARG A 1 146 ? 16.888 -0.892 -17.838 1.00 86.44 146 ARG A N 1
ATOM 1225 C CA . ARG A 1 146 ? 17.507 0.445 -17.914 1.00 86.44 146 ARG A CA 1
ATOM 1226 C C . ARG A 1 146 ? 17.822 1.021 -16.538 1.00 86.44 146 ARG A C 1
ATOM 1228 O O . ARG A 1 146 ? 18.864 1.649 -16.388 1.00 86.44 146 ARG A O 1
ATOM 1235 N N . PHE A 1 147 ? 16.951 0.803 -15.559 1.00 82.81 147 PHE A N 1
ATOM 1236 C CA . PHE A 1 147 ? 17.169 1.227 -14.179 1.00 82.81 147 PHE A CA 1
ATOM 1237 C C . PHE A 1 147 ? 18.403 0.550 -13.565 1.00 82.81 147 PHE A C 1
ATOM 1239 O O . PHE A 1 147 ? 19.225 1.212 -12.939 1.00 82.81 147 PHE A O 1
ATOM 1246 N N . PHE A 1 148 ? 18.593 -0.747 -13.823 1.00 86.06 148 PHE A N 1
ATOM 1247 C CA . PHE A 1 148 ? 19.759 -1.504 -13.349 1.00 86.06 148 PHE A CA 1
ATOM 1248 C C . PHE A 1 148 ? 21.005 -1.381 -14.239 1.00 86.06 148 PHE A C 1
ATOM 1250 O O . PHE A 1 148 ? 22.070 -1.881 -13.874 1.00 86.06 148 PHE A O 1
ATOM 1257 N N . SER A 1 149 ? 20.917 -0.691 -15.379 1.00 86.69 149 SER A N 1
ATOM 1258 C CA . SER A 1 149 ? 22.014 -0.568 -16.346 1.00 86.69 149 SER A CA 1
ATOM 1259 C C . SER A 1 149 ? 23.356 -0.114 -15.747 1.00 86.69 149 SER A C 1
ATOM 1261 O O . SER A 1 149 ? 24.368 -0.694 -16.139 1.00 86.69 149 SER A O 1
ATOM 1263 N N . PRO A 1 150 ? 23.434 0.865 -14.825 1.00 84.06 150 PRO A N 1
ATOM 1264 C CA . PRO A 1 150 ? 24.720 1.259 -14.248 1.00 84.06 150 PRO A CA 1
ATOM 1265 C C . PRO A 1 150 ? 25.307 0.191 -13.324 1.00 84.06 150 PRO A C 1
ATOM 1267 O O . PRO A 1 150 ? 26.516 -0.017 -13.336 1.00 84.06 150 PRO A O 1
ATOM 1270 N N . ALA A 1 151 ? 24.474 -0.530 -12.568 1.00 86.56 151 ALA A N 1
ATOM 1271 C CA . ALA A 1 151 ? 24.943 -1.641 -11.743 1.00 86.56 151 ALA A CA 1
ATOM 1272 C C . ALA A 1 151 ? 25.507 -2.770 -12.620 1.00 86.56 151 ALA A C 1
ATOM 1274 O O . ALA A 1 151 ? 26.605 -3.262 -12.365 1.00 86.56 151 ALA A O 1
ATOM 1275 N N . ILE A 1 152 ? 24.804 -3.110 -13.708 1.00 90.12 152 ILE A N 1
ATOM 1276 C CA . ILE A 1 152 ? 25.271 -4.082 -14.709 1.00 90.12 152 ILE A CA 1
ATOM 1277 C C . ILE A 1 152 ? 26.602 -3.624 -15.324 1.00 90.12 152 ILE A C 1
ATOM 1279 O O . ILE A 1 152 ? 27.516 -4.431 -15.467 1.00 90.12 152 ILE A O 1
ATOM 1283 N N . PHE A 1 153 ? 26.741 -2.333 -15.642 1.00 88.94 153 PHE A N 1
ATOM 1284 C CA . PHE A 1 153 ? 27.972 -1.769 -16.201 1.00 88.94 153 PHE A CA 1
ATOM 1285 C C . PHE A 1 153 ? 29.165 -1.869 -15.237 1.00 88.94 153 PHE A C 1
ATOM 1287 O O . PHE A 1 153 ? 30.254 -2.251 -15.656 1.00 88.94 153 PHE A O 1
ATOM 1294 N N . ILE A 1 154 ? 28.967 -1.595 -13.943 1.00 90.25 154 ILE A N 1
ATOM 1295 C CA . ILE A 1 154 ? 30.021 -1.730 -12.921 1.00 90.25 154 ILE A CA 1
ATOM 1296 C C . ILE A 1 154 ? 30.443 -3.192 -12.761 1.00 90.25 154 ILE A C 1
ATOM 1298 O O . ILE A 1 154 ? 31.639 -3.484 -12.740 1.00 90.25 154 ILE A O 1
ATOM 1302 N N . ILE A 1 155 ? 29.475 -4.113 -12.688 1.00 94.06 155 ILE A N 1
ATOM 1303 C CA . ILE A 1 155 ? 29.747 -5.556 -12.613 1.00 94.06 155 ILE A CA 1
ATOM 1304 C C . ILE A 1 155 ? 30.544 -6.001 -13.843 1.00 94.06 155 ILE A C 1
ATOM 1306 O O . ILE A 1 155 ? 31.553 -6.686 -13.701 1.00 94.06 155 ILE A O 1
ATOM 1310 N N . TYR A 1 156 ? 30.136 -5.560 -15.035 1.00 94.62 156 TYR A N 1
ATOM 1311 C CA . TYR A 1 156 ? 30.818 -5.857 -16.291 1.00 94.62 156 TYR A CA 1
ATOM 1312 C C . TYR A 1 156 ? 32.270 -5.352 -16.299 1.00 94.62 156 TYR A C 1
ATOM 1314 O O . TYR A 1 156 ? 33.187 -6.119 -16.586 1.00 94.62 156 TYR A O 1
ATOM 1322 N N . LEU A 1 157 ? 32.508 -4.088 -15.934 1.00 93.50 157 LEU A N 1
ATOM 1323 C CA . LEU A 1 157 ? 33.865 -3.531 -15.865 1.00 93.50 157 LEU A CA 1
ATOM 1324 C C . LEU A 1 157 ? 34.754 -4.275 -14.867 1.00 93.50 157 LEU A C 1
ATOM 1326 O O . LEU A 1 157 ? 35.928 -4.516 -15.154 1.00 93.50 157 LEU A O 1
ATOM 1330 N N . SER A 1 158 ? 34.184 -4.645 -13.718 1.00 94.38 158 SER A N 1
ATOM 1331 C CA . SER A 1 158 ? 34.877 -5.409 -12.685 1.00 94.38 158 SER A CA 1
ATOM 1332 C C . SER A 1 158 ? 35.255 -6.808 -13.174 1.00 94.38 158 SER A C 1
ATOM 1334 O O . SER A 1 158 ? 36.398 -7.225 -13.006 1.00 94.38 158 SER A O 1
ATOM 1336 N N . TRP A 1 159 ? 34.329 -7.492 -13.851 1.00 97.88 159 TRP A N 1
ATOM 1337 C CA . TRP A 1 159 ? 34.517 -8.852 -14.359 1.00 97.88 159 TRP A CA 1
ATOM 1338 C C . TRP A 1 159 ? 35.585 -8.951 -15.457 1.00 97.88 159 TRP A C 1
ATOM 1340 O O . TRP A 1 159 ? 36.358 -9.902 -15.481 1.00 97.88 159 TRP A O 1
ATOM 1350 N N . PHE A 1 160 ? 35.645 -7.971 -16.362 1.00 97.31 160 PHE A N 1
ATOM 1351 C CA . PHE A 1 160 ? 36.587 -7.970 -17.491 1.00 97.31 160 PHE A CA 1
ATOM 1352 C C . PHE A 1 160 ? 37.873 -7.163 -17.237 1.00 97.31 160 PHE A C 1
ATOM 1354 O O . PHE A 1 160 ? 38.676 -7.001 -18.152 1.00 97.31 160 PHE A O 1
ATOM 1361 N N . HIS A 1 161 ? 38.075 -6.637 -16.023 1.00 95.38 161 HIS A N 1
ATOM 1362 C CA . HIS A 1 161 ? 39.235 -5.811 -15.650 1.00 95.38 161 HIS A CA 1
ATOM 1363 C C . HIS A 1 161 ? 39.488 -4.597 -16.574 1.00 95.38 161 HIS A C 1
ATOM 1365 O O . HIS A 1 161 ? 40.621 -4.155 -16.748 1.00 95.38 161 HIS A O 1
ATOM 1371 N N . LEU A 1 162 ? 38.429 -4.003 -17.133 1.00 94.44 162 LEU A N 1
ATOM 1372 C CA . LEU A 1 162 ? 38.512 -2.912 -18.121 1.00 94.44 162 LEU A CA 1
ATOM 1373 C C . LEU A 1 162 ? 38.687 -1.511 -17.501 1.00 94.44 162 LEU A C 1
ATOM 1375 O O . LEU A 1 162 ? 38.528 -0.506 -18.192 1.00 94.44 162 LEU A O 1
ATOM 1379 N N . TRP A 1 163 ? 39.011 -1.417 -16.209 1.00 92.00 163 TRP A N 1
ATOM 1380 C CA . TRP A 1 163 ? 39.086 -0.149 -15.469 1.00 92.00 163 TRP A CA 1
ATOM 1381 C C . TRP A 1 163 ? 40.069 0.862 -16.070 1.00 92.00 163 TRP A C 1
ATOM 1383 O O . TRP A 1 163 ? 39.805 2.059 -16.030 1.00 92.00 163 TRP A O 1
ATOM 1393 N N . SER A 1 164 ? 41.163 0.393 -16.674 1.00 93.31 164 SER A N 1
ATOM 1394 C CA . SER A 1 164 ? 42.169 1.243 -17.326 1.00 93.31 164 SER A CA 1
ATOM 1395 C C . SER A 1 164 ? 41.672 1.921 -18.608 1.00 93.31 164 SER A C 1
ATOM 1397 O O . SER A 1 164 ? 42.233 2.934 -19.018 1.00 93.31 164 SER A O 1
ATOM 1399 N N . HIS A 1 165 ? 40.627 1.385 -19.245 1.00 92.38 165 HIS A N 1
ATOM 1400 C CA . HIS A 1 165 ? 40.086 1.895 -20.510 1.00 92.38 165 HIS A CA 1
ATOM 1401 C C . HIS A 1 165 ? 38.921 2.872 -20.322 1.00 92.38 165 HIS A C 1
ATOM 1403 O O . HIS A 1 165 ? 38.472 3.499 -21.285 1.00 92.38 165 HIS A O 1
ATOM 1409 N N . VAL A 1 166 ? 38.409 3.004 -19.098 1.00 92.75 166 VAL A N 1
ATOM 1410 C CA . VAL A 1 166 ? 37.269 3.870 -18.798 1.00 92.75 166 VAL A CA 1
ATOM 1411 C C . VAL A 1 166 ? 37.758 5.296 -18.599 1.00 92.75 166 VAL A C 1
ATOM 1413 O O . VAL A 1 166 ? 38.610 5.578 -17.761 1.00 92.75 166 VAL A O 1
ATOM 1416 N N . THR A 1 167 ? 37.188 6.226 -19.361 1.00 93.69 167 THR A N 1
ATOM 1417 C CA . THR A 1 167 ? 37.516 7.649 -19.211 1.00 93.69 167 THR A CA 1
ATOM 1418 C C . THR A 1 167 ? 37.039 8.178 -17.855 1.00 93.69 167 THR A C 1
ATOM 1420 O O . THR A 1 167 ? 35.937 7.854 -17.406 1.00 93.69 167 THR A O 1
ATOM 1423 N N . SER A 1 168 ? 37.811 9.069 -17.223 1.00 85.75 168 SER A N 1
ATOM 1424 C CA . SER A 1 168 ? 37.450 9.664 -15.922 1.00 85.75 168 SER A CA 1
ATOM 1425 C C . SER A 1 168 ? 36.071 10.339 -15.934 1.00 85.75 168 SER A C 1
ATOM 1427 O O . SER A 1 168 ? 35.356 10.330 -14.936 1.00 85.75 168 SER A O 1
ATOM 1429 N N . PHE A 1 169 ? 35.655 10.872 -17.087 1.00 78.19 169 PHE A N 1
ATOM 1430 C CA . PHE A 1 169 ? 34.329 11.459 -17.284 1.00 78.19 169 PHE A CA 1
ATOM 1431 C C . PHE A 1 169 ? 33.190 10.434 -17.159 1.00 78.19 169 PHE A C 1
ATOM 1433 O O . PHE A 1 169 ? 32.183 10.708 -16.508 1.00 78.19 169 PHE A O 1
ATOM 1440 N N . GLN A 1 170 ? 33.345 9.238 -17.738 1.00 86.19 170 GLN A N 1
ATOM 1441 C CA . GLN A 1 170 ? 32.355 8.161 -17.605 1.00 86.19 170 GLN A CA 1
ATOM 1442 C C . GLN A 1 170 ? 32.227 7.703 -16.151 1.00 86.19 170 GLN A C 1
ATOM 1444 O O . GLN A 1 170 ? 31.114 7.461 -15.679 1.00 86.19 170 GLN A O 1
ATOM 1449 N N . LEU A 1 171 ? 33.345 7.640 -15.426 1.00 87.25 171 LEU A N 1
ATOM 1450 C CA . LEU A 1 171 ? 33.350 7.301 -14.006 1.00 87.25 171 LEU A CA 1
ATOM 1451 C C . LEU A 1 171 ? 32.629 8.370 -13.169 1.00 87.25 171 LEU A C 1
ATOM 1453 O O . LEU A 1 171 ? 31.777 8.026 -12.350 1.00 87.25 171 LEU A O 1
ATOM 1457 N N . ALA A 1 172 ? 32.881 9.655 -13.436 1.00 87.25 172 ALA A N 1
ATOM 1458 C CA . ALA A 1 172 ? 32.188 10.761 -12.772 1.00 87.25 172 ALA A CA 1
ATOM 1459 C C . ALA A 1 172 ? 30.666 10.733 -13.015 1.00 87.25 172 ALA A C 1
ATOM 1461 O O . ALA A 1 172 ? 29.890 10.859 -12.066 1.00 87.25 172 ALA A O 1
ATOM 1462 N N . ILE A 1 173 ? 30.223 10.498 -14.258 1.00 84.62 173 ILE A N 1
ATOM 1463 C CA . ILE A 1 173 ? 28.790 10.352 -14.582 1.00 84.62 173 ILE A CA 1
ATOM 1464 C C . ILE A 1 173 ? 28.181 9.147 -13.866 1.00 84.62 173 ILE A C 1
ATOM 1466 O O . ILE A 1 173 ? 27.074 9.243 -13.338 1.00 84.62 173 ILE A O 1
ATOM 1470 N N . THR A 1 174 ? 28.889 8.017 -13.842 1.00 86.12 174 THR A N 1
ATOM 1471 C CA . THR A 1 174 ? 28.405 6.799 -13.179 1.00 86.12 174 THR A CA 1
ATOM 1472 C C . THR A 1 174 ? 28.245 7.037 -11.678 1.00 86.12 174 THR A C 1
ATOM 1474 O O . THR A 1 174 ? 27.218 6.672 -11.112 1.00 86.12 174 THR A O 1
ATOM 1477 N N . CYS A 1 175 ? 29.195 7.733 -11.047 1.00 88.69 175 CYS A N 1
ATOM 1478 C CA . CYS A 1 175 ? 29.112 8.131 -9.641 1.00 88.69 175 CYS A CA 1
ATOM 1479 C C . CYS A 1 175 ? 27.899 9.039 -9.364 1.00 88.69 175 CYS A C 1
ATOM 1481 O O . CYS A 1 175 ? 27.106 8.752 -8.467 1.00 88.69 175 CYS A O 1
ATOM 1483 N N . LEU A 1 176 ? 27.692 10.081 -10.181 1.00 87.00 176 LEU A N 1
ATOM 1484 C CA . LEU A 1 176 ? 26.528 10.968 -10.063 1.00 87.00 176 LEU A CA 1
ATOM 1485 C C . LEU A 1 176 ? 25.208 10.200 -10.210 1.00 87.00 176 LEU A C 1
ATOM 1487 O O . LEU A 1 176 ? 24.255 10.451 -9.473 1.00 87.00 176 LEU A O 1
ATOM 1491 N N . TYR A 1 177 ? 25.151 9.247 -11.142 1.00 85.69 177 TYR A N 1
ATOM 1492 C CA . TYR A 1 177 ? 23.975 8.406 -11.322 1.00 85.69 177 TYR A CA 1
ATOM 1493 C C . TYR A 1 177 ? 23.700 7.543 -10.085 1.00 85.69 177 TYR A C 1
ATOM 1495 O O . TYR A 1 177 ? 22.557 7.474 -9.641 1.00 85.69 177 TYR A O 1
ATOM 1503 N N . ILE A 1 178 ? 24.723 6.898 -9.509 1.00 85.81 178 ILE A N 1
ATOM 1504 C CA . ILE A 1 178 ? 24.571 6.095 -8.283 1.00 85.81 178 ILE A CA 1
ATOM 1505 C C . ILE A 1 178 ? 24.056 6.967 -7.136 1.00 85.81 178 ILE A C 1
ATOM 1507 O O . ILE A 1 178 ? 23.139 6.557 -6.429 1.00 85.81 178 ILE A O 1
ATOM 1511 N N . LEU A 1 179 ? 24.593 8.180 -6.976 1.00 88.06 179 LEU A N 1
ATOM 1512 C CA . LEU A 1 179 ? 24.115 9.122 -5.965 1.00 88.06 179 LEU A CA 1
ATOM 1513 C C . LEU A 1 179 ? 22.627 9.447 -6.162 1.00 88.06 179 LEU A C 1
ATOM 1515 O O . LEU A 1 179 ? 21.851 9.397 -5.209 1.00 88.06 179 LEU A O 1
ATOM 1519 N N . LEU A 1 180 ? 22.214 9.721 -7.402 1.00 84.25 180 LEU A N 1
ATOM 1520 C CA . LEU A 1 180 ? 20.813 9.983 -7.731 1.00 84.25 180 LEU A CA 1
ATOM 1521 C C . LEU A 1 180 ? 19.920 8.765 -7.451 1.00 84.25 180 LEU A C 1
ATOM 1523 O O . LEU A 1 180 ? 18.807 8.919 -6.952 1.00 84.25 180 LEU A O 1
ATOM 1527 N N . LEU A 1 181 ? 20.418 7.560 -7.732 1.00 83.88 181 LEU A N 1
ATOM 1528 C CA . LEU A 1 181 ? 19.730 6.305 -7.441 1.00 83.88 181 LEU A CA 1
ATOM 1529 C C . LEU A 1 181 ? 19.536 6.109 -5.933 1.00 83.88 181 LEU A C 1
ATOM 1531 O O . LEU A 1 181 ? 18.456 5.714 -5.510 1.00 83.88 181 LEU A O 1
ATOM 1535 N N . ILE A 1 182 ? 20.549 6.427 -5.121 1.00 85.75 182 ILE A N 1
ATOM 1536 C CA . ILE A 1 182 ? 20.458 6.379 -3.656 1.00 85.75 182 ILE A CA 1
ATOM 1537 C C . ILE A 1 182 ? 19.395 7.360 -3.160 1.00 85.75 182 ILE A C 1
ATOM 1539 O O . ILE A 1 182 ? 18.539 6.964 -2.371 1.00 85.75 182 ILE A O 1
ATOM 1543 N N . ILE A 1 183 ? 19.406 8.606 -3.647 1.00 84.94 183 ILE A N 1
ATOM 1544 C CA . ILE A 1 183 ? 18.389 9.609 -3.293 1.00 84.94 183 ILE A CA 1
ATOM 1545 C C . ILE A 1 183 ? 16.995 9.090 -3.648 1.00 84.94 183 ILE A C 1
ATOM 1547 O O . ILE A 1 183 ? 16.105 9.109 -2.804 1.00 84.94 183 ILE A O 1
ATOM 1551 N N . LEU A 1 184 ? 16.818 8.554 -4.858 1.00 83.75 184 LEU A N 1
ATOM 1552 C CA . LEU A 1 184 ? 15.545 7.990 -5.298 1.00 83.75 184 LEU A CA 1
ATOM 1553 C C . LEU A 1 184 ? 15.097 6.815 -4.415 1.00 83.75 184 LEU A C 1
ATOM 1555 O O . LEU A 1 184 ? 13.934 6.760 -4.022 1.00 83.75 184 LEU A O 1
ATOM 1559 N N . CYS A 1 185 ? 16.005 5.899 -4.068 1.00 84.88 185 CYS A N 1
ATOM 1560 C CA . CYS A 1 185 ? 15.721 4.784 -3.163 1.00 84.88 185 CYS A CA 1
ATOM 1561 C C . CYS A 1 185 ? 15.292 5.276 -1.775 1.00 84.88 185 CYS A C 1
ATOM 1563 O O . CYS A 1 185 ? 14.322 4.759 -1.225 1.00 84.88 185 CYS A O 1
ATOM 1565 N N . LEU A 1 186 ? 15.966 6.292 -1.226 1.00 84.69 186 LEU A N 1
ATOM 1566 C CA . LEU A 1 186 ? 15.601 6.899 0.057 1.00 84.69 186 LEU A CA 1
ATOM 1567 C C . LEU A 1 186 ? 14.230 7.585 -0.013 1.00 84.69 186 LEU A C 1
ATOM 1569 O O . LEU A 1 186 ? 13.410 7.397 0.884 1.00 84.69 186 LEU A O 1
ATOM 1573 N N . SER A 1 187 ? 13.942 8.310 -1.096 1.00 80.06 187 SER A N 1
ATOM 1574 C CA . SER A 1 187 ? 12.626 8.911 -1.344 1.00 80.06 187 SER A CA 1
ATOM 1575 C C . SER A 1 187 ? 11.523 7.864 -1.532 1.00 80.06 187 SER A C 1
ATOM 1577 O O . SER A 1 187 ? 10.364 8.133 -1.237 1.00 80.06 187 SER A O 1
ATOM 1579 N N . PHE A 1 188 ? 11.848 6.651 -1.979 1.00 82.12 188 PHE A N 1
ATOM 1580 C CA . PHE A 1 188 ? 10.854 5.599 -2.189 1.00 82.12 188 PHE A CA 1
ATOM 1581 C C . PHE A 1 188 ? 10.350 4.966 -0.880 1.00 82.12 188 PHE A C 1
ATOM 1583 O O . PHE A 1 188 ? 9.210 4.507 -0.822 1.00 82.12 188 PHE A O 1
ATOM 1590 N N . ILE A 1 189 ? 11.154 4.985 0.190 1.00 84.69 189 ILE A N 1
ATOM 1591 C CA . ILE A 1 189 ? 10.796 4.431 1.509 1.00 84.69 189 ILE A CA 1
ATOM 1592 C C . ILE A 1 189 ? 9.473 5.005 2.061 1.00 84.69 189 ILE A C 1
ATOM 1594 O O . ILE A 1 189 ? 8.587 4.208 2.382 1.00 84.69 189 ILE A O 1
ATOM 1598 N N . PRO A 1 190 ? 9.275 6.336 2.178 1.00 81.06 190 PRO A N 1
ATOM 1599 C CA . PRO A 1 190 ? 8.020 6.888 2.693 1.00 81.06 190 PRO A CA 1
ATOM 1600 C C . PRO A 1 190 ? 6.819 6.543 1.807 1.00 81.06 190 PRO A C 1
ATOM 1602 O O . PRO A 1 190 ? 5.749 6.245 2.330 1.00 81.06 190 PRO A O 1
ATOM 1605 N N . VAL A 1 191 ? 6.992 6.495 0.483 1.00 79.94 191 VAL A N 1
ATOM 1606 C CA . VAL A 1 191 ? 5.912 6.110 -0.441 1.00 79.94 191 VAL A CA 1
ATOM 1607 C C . VAL A 1 191 ? 5.523 4.649 -0.281 1.00 79.94 191 VAL A C 1
ATOM 1609 O O . VAL A 1 191 ? 4.333 4.337 -0.235 1.00 79.94 191 VAL A O 1
ATOM 1612 N N . LEU A 1 192 ? 6.496 3.749 -0.128 1.00 82.94 192 LEU A N 1
ATOM 1613 C CA . LEU A 1 192 ? 6.210 2.351 0.188 1.00 82.94 192 LEU A CA 1
ATOM 1614 C C . LEU A 1 192 ? 5.465 2.214 1.511 1.00 82.94 192 LEU A C 1
ATOM 1616 O O . LEU A 1 192 ? 4.559 1.390 1.608 1.00 82.94 192 LEU A O 1
ATOM 1620 N N . ARG A 1 193 ? 5.817 3.021 2.514 1.00 83.50 193 ARG A N 1
ATOM 1621 C CA . ARG A 1 193 ? 5.146 3.018 3.817 1.00 83.50 193 ARG A CA 1
ATOM 1622 C C . ARG A 1 193 ? 3.692 3.485 3.709 1.00 83.50 193 ARG A C 1
ATOM 1624 O O . ARG A 1 193 ? 2.805 2.799 4.209 1.00 83.50 193 ARG A O 1
ATOM 1631 N N . ILE A 1 194 ? 3.442 4.579 2.990 1.00 82.25 194 ILE A N 1
ATOM 1632 C CA . ILE A 1 194 ? 2.091 5.083 2.697 1.00 82.25 194 ILE A CA 1
ATOM 1633 C C . ILE A 1 194 ? 1.275 4.022 1.960 1.00 82.25 194 ILE A C 1
ATOM 1635 O O . ILE A 1 194 ? 0.183 3.666 2.396 1.00 82.25 194 ILE A O 1
ATOM 1639 N N . HIS A 1 195 ? 1.815 3.462 0.876 1.00 81.81 195 HIS A N 1
ATOM 1640 C CA . HIS A 1 195 ? 1.125 2.417 0.125 1.00 81.81 195 HIS A CA 1
ATOM 1641 C C . HIS A 1 195 ? 0.891 1.163 0.957 1.00 81.81 195 HIS A C 1
ATOM 1643 O O . HIS A 1 195 ? -0.166 0.554 0.833 1.00 81.81 195 HIS A O 1
ATOM 1649 N N . PHE A 1 196 ? 1.834 0.787 1.820 1.00 84.69 196 PHE A N 1
ATOM 1650 C CA . PHE A 1 196 ? 1.660 -0.328 2.740 1.00 84.69 196 PHE A CA 1
ATOM 1651 C C . PHE A 1 196 ? 0.483 -0.084 3.689 1.00 84.69 196 PHE A C 1
ATOM 1653 O O . PHE A 1 196 ? -0.339 -0.981 3.856 1.00 84.69 196 PHE A O 1
ATOM 1660 N N . LEU A 1 197 ? 0.360 1.108 4.275 1.00 84.19 197 LEU A N 1
ATOM 1661 C CA . LEU A 1 197 ? -0.768 1.449 5.147 1.00 84.19 197 LEU A CA 1
ATOM 1662 C C . LEU A 1 197 ? -2.088 1.485 4.377 1.00 84.19 197 LEU A C 1
ATOM 1664 O O . LEU A 1 197 ? -3.030 0.791 4.755 1.00 84.19 197 LEU A O 1
ATOM 1668 N N . LEU A 1 198 ? -2.134 2.213 3.260 1.00 81.44 198 LEU A N 1
ATOM 1669 C CA . LEU A 1 198 ? -3.320 2.315 2.405 1.00 81.44 198 LEU A CA 1
ATOM 1670 C C . LEU A 1 198 ? -3.791 0.945 1.918 1.00 81.44 198 LEU A C 1
ATOM 1672 O O . LEU A 1 198 ? -4.988 0.674 1.905 1.00 81.44 198 LEU A O 1
ATOM 1676 N N . TRP A 1 199 ? -2.857 0.050 1.590 1.00 82.19 199 TRP A N 1
ATOM 1677 C CA . TRP A 1 199 ? -3.173 -1.316 1.182 1.00 82.19 199 TRP A CA 1
ATOM 1678 C C . TRP A 1 199 ? -3.914 -2.100 2.265 1.00 82.19 199 TRP A C 1
ATOM 1680 O O . TRP A 1 199 ? -4.698 -2.985 1.938 1.00 82.19 199 TRP A O 1
ATOM 1690 N N . HIS A 1 200 ? -3.672 -1.803 3.542 1.00 83.31 200 HIS A N 1
ATOM 1691 C CA . HIS A 1 200 ? -4.386 -2.448 4.638 1.00 83.31 200 HIS A CA 1
ATOM 1692 C C . HIS A 1 200 ? -5.643 -1.698 5.077 1.00 83.31 200 HIS A C 1
ATOM 1694 O O . HIS A 1 200 ? -6.411 -2.287 5.823 1.00 83.31 200 HIS A O 1
ATOM 1700 N N . VAL A 1 201 ? -5.851 -0.447 4.653 1.00 83.75 201 VAL A N 1
ATOM 1701 C CA . VAL A 1 201 ? -7.086 0.320 4.903 1.00 83.75 201 VAL A CA 1
ATOM 1702 C C . VAL A 1 201 ? -8.135 0.049 3.823 1.00 83.75 201 VAL A C 1
ATOM 1704 O O . VAL A 1 201 ? -9.309 -0.110 4.132 1.00 83.75 201 VAL A O 1
ATOM 1707 N N . ASN A 1 202 ? -7.724 0.005 2.554 1.00 79.50 202 ASN A N 1
ATOM 1708 C CA . ASN A 1 202 ? -8.618 -0.221 1.419 1.00 79.50 202 ASN A CA 1
ATOM 1709 C C . ASN A 1 202 ? -7.896 -1.010 0.305 1.00 79.50 202 ASN A C 1
ATOM 1711 O O . ASN A 1 202 ? -7.388 -0.431 -0.665 1.00 79.50 202 ASN A O 1
ATOM 1715 N N . PRO A 1 203 ? -7.806 -2.346 0.428 1.00 70.94 203 PRO A N 1
ATOM 1716 C CA . PRO A 1 203 ? -7.161 -3.192 -0.565 1.00 70.94 203 PRO A CA 1
ATOM 1717 C C . PRO A 1 203 ? -7.886 -3.122 -1.914 1.00 70.94 203 PRO A C 1
ATOM 1719 O O . PRO A 1 203 ? -8.976 -3.662 -2.090 1.00 70.94 203 PRO A O 1
ATOM 1722 N N . GLY A 1 204 ? -7.234 -2.518 -2.908 1.00 62.81 204 GLY A N 1
ATOM 1723 C CA . GLY A 1 204 ? -7.766 -2.430 -4.271 1.00 62.81 204 GLY A CA 1
ATOM 1724 C C . GLY A 1 204 ? -8.768 -1.298 -4.503 1.00 62.81 204 GLY A C 1
ATOM 1725 O O . GLY A 1 204 ? -9.328 -1.224 -5.595 1.00 62.81 204 GLY A O 1
ATOM 1726 N N . GLY A 1 205 ? -8.968 -0.405 -3.530 1.00 66.44 205 GLY A N 1
ATOM 1727 C CA . GLY A 1 205 ? -9.705 0.835 -3.751 1.00 66.44 205 GLY A CA 1
ATOM 1728 C C . GLY A 1 205 ? -8.997 1.722 -4.776 1.00 66.44 205 GLY A C 1
ATOM 1729 O O . GLY A 1 205 ? -7.805 1.997 -4.650 1.00 66.44 205 GLY A O 1
ATOM 1730 N N . HIS A 1 206 ? -9.726 2.159 -5.804 1.00 57.41 206 HIS A N 1
ATOM 1731 C CA . HIS A 1 206 ? -9.175 3.025 -6.852 1.00 57.41 206 HIS A CA 1
ATOM 1732 C C . HIS A 1 206 ? -9.045 4.488 -6.415 1.00 57.41 206 HIS A C 1
ATOM 1734 O O . HIS A 1 206 ? -8.129 5.171 -6.865 1.00 57.41 206 HIS A O 1
ATOM 1740 N N . TYR A 1 207 ? -9.932 4.950 -5.529 1.00 65.50 207 TYR A N 1
ATOM 1741 C CA . TYR A 1 207 ? -9.968 6.322 -5.033 1.00 65.50 207 TYR A CA 1
ATOM 1742 C C . TYR A 1 207 ? -10.369 6.318 -3.560 1.00 65.50 207 TYR A C 1
ATOM 1744 O O . TYR A 1 207 ? -11.356 5.686 -3.187 1.00 65.50 207 TYR A O 1
ATOM 1752 N N . ILE A 1 208 ? -9.598 7.018 -2.731 1.00 65.12 208 ILE A N 1
ATOM 1753 C CA . ILE A 1 208 ? -9.937 7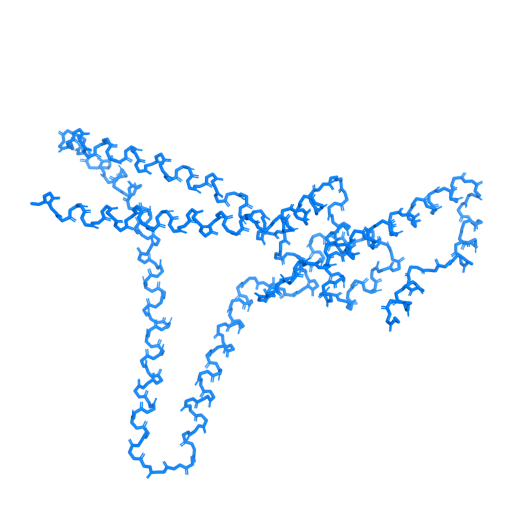.286 -1.334 1.00 65.12 208 ILE A CA 1
ATOM 1754 C C . ILE A 1 208 ? -10.097 8.797 -1.232 1.00 65.12 208 ILE A C 1
ATOM 1756 O O . ILE A 1 208 ? -9.124 9.533 -1.388 1.00 65.12 208 ILE A O 1
ATOM 1760 N N . SER A 1 209 ? -11.328 9.257 -1.018 1.00 74.44 209 SER A N 1
ATOM 1761 C CA . SER A 1 209 ? -11.572 10.657 -0.677 1.00 74.44 209 SER A CA 1
ATOM 1762 C C . SER A 1 209 ? -11.199 10.851 0.787 1.00 74.44 209 SER A C 1
ATOM 1764 O O . SER A 1 209 ? -11.892 10.355 1.668 1.00 74.44 209 SER A O 1
ATOM 1766 N N . VAL A 1 210 ? -10.076 11.511 1.064 1.00 73.25 210 VAL A N 1
ATOM 1767 C CA . VAL A 1 210 ? -9.573 11.654 2.442 1.00 73.25 210 VAL A CA 1
ATOM 1768 C C . VAL A 1 210 ? -10.358 12.712 3.231 1.00 73.25 210 VAL A C 1
ATOM 1770 O O . VAL A 1 210 ? -10.430 12.621 4.455 1.00 73.25 210 VAL A O 1
ATOM 1773 N N . ASN A 1 211 ? -11.030 13.635 2.533 1.00 69.88 211 ASN A N 1
ATOM 1774 C CA . ASN A 1 211 ? -11.436 14.941 3.063 1.00 69.88 211 ASN A CA 1
ATOM 1775 C C . ASN A 1 211 ? -12.470 14.918 4.213 1.00 69.88 211 ASN A C 1
ATOM 1777 O O . ASN A 1 211 ? -12.630 15.906 4.905 1.00 69.88 211 ASN A O 1
ATOM 1781 N N . ASN A 1 212 ? -13.119 13.786 4.501 1.00 78.88 212 ASN A N 1
ATOM 1782 C CA . ASN A 1 212 ? -13.981 13.629 5.690 1.00 78.88 212 ASN A CA 1
ATOM 1783 C C . ASN A 1 212 ? -13.672 12.367 6.507 1.00 78.88 212 ASN A C 1
ATOM 1785 O O . ASN A 1 212 ? -14.101 12.227 7.652 1.00 78.88 212 ASN A O 1
ATOM 1789 N N . ILE A 1 213 ? -12.911 11.437 5.930 1.00 84.31 213 ILE A N 1
ATOM 1790 C CA . ILE A 1 213 ? -12.735 10.111 6.516 1.00 84.31 213 ILE A CA 1
ATOM 1791 C C . ILE A 1 213 ? -11.747 10.169 7.686 1.00 84.31 213 ILE A C 1
ATOM 1793 O O . ILE A 1 213 ? -11.923 9.466 8.676 1.00 84.31 213 ILE A O 1
ATOM 1797 N N . SER A 1 214 ? -10.741 11.048 7.635 1.00 86.69 214 SER A N 1
ATOM 1798 C CA . SER A 1 214 ? -9.773 11.205 8.730 1.00 86.69 214 SER A CA 1
ATOM 1799 C C . SER A 1 214 ? -10.441 11.594 10.057 1.00 86.69 214 SER A C 1
ATOM 1801 O O . SER A 1 214 ? -10.109 11.028 11.102 1.00 86.69 214 SER A O 1
ATOM 1803 N N . LEU A 1 215 ? -11.412 12.512 10.014 1.00 88.62 215 LEU A N 1
ATOM 1804 C CA . LEU A 1 215 ? -12.176 12.945 11.184 1.00 88.62 215 LEU A CA 1
ATOM 1805 C C . LEU A 1 215 ? -13.041 11.812 11.735 1.00 88.62 215 LEU A C 1
ATOM 1807 O O . LEU A 1 215 ? -12.973 11.554 12.939 1.00 88.62 215 LEU A O 1
ATOM 1811 N N . SER A 1 216 ? -13.767 11.097 10.869 1.00 89.88 216 SER A N 1
ATOM 1812 C CA . SER A 1 216 ? -14.612 9.973 11.297 1.00 89.88 216 SER A CA 1
ATOM 1813 C C . SER A 1 216 ? -13.792 8.866 11.966 1.00 89.88 216 SER A C 1
ATOM 1815 O O . SER A 1 216 ? -14.082 8.435 13.086 1.00 89.88 216 SER A O 1
ATOM 1817 N N . ILE A 1 217 ? -12.655 8.491 11.363 1.00 91.12 217 ILE A N 1
ATOM 1818 C CA . ILE A 1 217 ? -11.742 7.491 11.938 1.00 91.12 217 ILE A CA 1
ATOM 1819 C C . ILE A 1 217 ? -11.267 7.926 13.328 1.00 91.12 217 ILE A C 1
ATOM 1821 O O . ILE A 1 217 ? -11.222 7.114 14.258 1.00 91.12 217 ILE A O 1
ATOM 1825 N N . ARG A 1 218 ? -10.907 9.205 13.490 1.00 92.88 218 ARG A N 1
ATOM 1826 C CA . ARG A 1 218 ? -10.419 9.747 14.763 1.00 92.88 218 ARG A CA 1
ATOM 1827 C C . ARG A 1 218 ? -11.503 9.760 15.834 1.00 92.88 218 ARG A C 1
ATOM 1829 O O . ARG A 1 218 ? -11.224 9.405 16.982 1.00 92.88 218 ARG A O 1
ATOM 1836 N N . GLN A 1 219 ? -12.721 10.151 15.473 1.00 92.50 219 GLN A N 1
ATOM 1837 C CA . GLN A 1 219 ? -13.871 10.114 16.372 1.00 92.50 219 GLN A CA 1
ATOM 1838 C C . GLN A 1 219 ? -14.149 8.681 16.818 1.00 92.50 219 GLN A C 1
ATOM 1840 O O . GLN A 1 219 ? -14.223 8.422 18.022 1.00 92.50 219 GLN A O 1
ATOM 1845 N N . ARG A 1 220 ? -14.184 7.733 15.878 1.00 90.88 220 ARG A N 1
ATOM 1846 C CA . ARG A 1 220 ? -14.407 6.322 16.190 1.00 90.88 220 ARG A CA 1
ATOM 1847 C C . ARG A 1 220 ? -13.329 5.738 17.097 1.00 90.88 220 ARG A C 1
ATOM 1849 O O . ARG A 1 220 ? -13.646 5.072 18.082 1.00 90.88 220 ARG A O 1
ATOM 1856 N N . TYR A 1 221 ? -12.063 6.019 16.802 1.00 94.25 221 TYR A N 1
ATOM 1857 C CA . TYR A 1 221 ? -10.939 5.606 17.641 1.00 94.25 221 TYR A CA 1
ATOM 1858 C C . TYR A 1 221 ? -11.058 6.164 19.066 1.00 94.25 221 TYR A C 1
ATOM 1860 O O . TYR A 1 221 ? -10.885 5.425 20.032 1.00 94.25 221 TYR A O 1
ATOM 1868 N N . THR A 1 222 ? -11.403 7.447 19.204 1.00 94.19 222 THR A N 1
ATOM 1869 C CA . THR A 1 222 ? -11.545 8.107 20.512 1.00 94.19 222 THR A CA 1
ATOM 1870 C C . THR A 1 222 ? -12.709 7.515 21.308 1.00 94.19 222 THR A C 1
ATOM 1872 O O . THR A 1 222 ? -12.548 7.219 22.495 1.00 94.19 222 THR A O 1
ATOM 1875 N N . LYS A 1 223 ? -13.852 7.265 20.649 1.00 91.75 223 LYS A N 1
ATOM 1876 C CA . LYS A 1 223 ? -14.992 6.542 21.236 1.00 91.75 223 LYS A CA 1
ATOM 1877 C C . LYS A 1 223 ? -14.521 5.180 21.759 1.00 91.75 223 LYS A C 1
ATOM 1879 O O . LYS A 1 223 ? -14.682 4.885 22.941 1.00 91.75 223 LYS A O 1
ATOM 1884 N N . LEU A 1 224 ? -13.849 4.383 20.932 1.00 91.31 224 LEU A N 1
ATOM 1885 C CA . LEU A 1 224 ? -13.411 3.040 21.315 1.00 91.31 224 LEU A CA 1
ATOM 1886 C C . LEU A 1 224 ? -12.354 3.025 22.433 1.00 91.31 224 LEU A C 1
ATOM 1888 O O . LEU A 1 224 ? -12.391 2.172 23.322 1.00 91.31 224 LEU A O 1
ATOM 1892 N N . GLN A 1 225 ? -11.448 4.003 22.438 1.00 92.75 225 GLN A N 1
ATOM 1893 C CA . GLN A 1 225 ? -10.481 4.179 23.517 1.00 92.75 225 GLN A CA 1
ATOM 1894 C C . GLN A 1 225 ? -11.180 4.504 24.847 1.00 92.75 225 GLN A C 1
ATOM 1896 O O . GLN A 1 225 ? -10.792 3.966 25.887 1.00 92.75 225 GLN A O 1
ATOM 1901 N N . SER A 1 226 ? -12.237 5.326 24.815 1.00 92.50 226 SER A N 1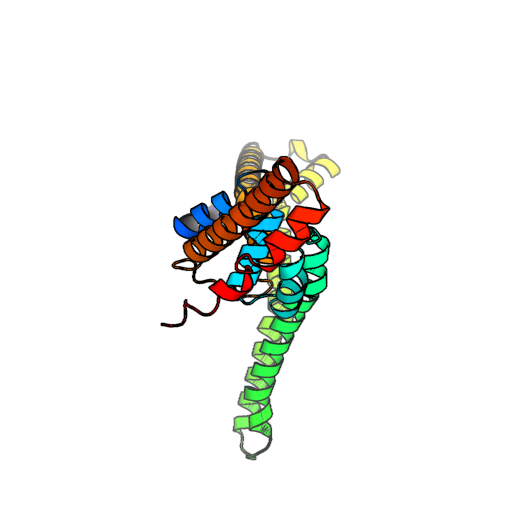
ATOM 1902 C CA . SER A 1 226 ? -13.028 5.648 26.008 1.00 92.50 226 SER A CA 1
ATOM 1903 C C . SER A 1 226 ? -13.738 4.421 26.591 1.00 92.50 226 SER A C 1
ATOM 1905 O O . SER A 1 226 ? -13.687 4.230 27.804 1.00 92.50 226 SER A O 1
ATOM 1907 N N . PHE A 1 227 ? -14.272 3.525 25.751 1.00 90.69 227 PHE A N 1
ATOM 1908 C CA . PHE A 1 227 ? -14.853 2.249 26.193 1.00 90.69 227 PHE A CA 1
ATOM 1909 C C . PHE A 1 227 ? -13.839 1.353 26.905 1.00 90.69 227 PHE A C 1
ATOM 1911 O O . PHE A 1 227 ? -14.100 0.859 28.002 1.00 90.69 227 PHE A O 1
ATOM 1918 N N . SER A 1 228 ? -12.652 1.183 26.318 1.00 90.38 228 SER A N 1
ATOM 1919 C CA . SER A 1 228 ? -11.579 0.389 26.930 1.00 90.38 228 SER A CA 1
ATOM 1920 C C . SER A 1 228 ? -11.125 0.976 28.277 1.00 90.38 228 SER A C 1
ATOM 1922 O O . SER A 1 228 ? -10.923 0.254 29.262 1.00 90.38 228 SER A O 1
ATOM 1924 N N . ALA A 1 229 ? -11.015 2.307 28.356 1.00 92.06 229 ALA A N 1
ATOM 1925 C CA . ALA A 1 229 ? -10.679 3.008 29.593 1.00 92.06 229 ALA A CA 1
ATOM 1926 C C . ALA A 1 229 ? -11.778 2.855 30.659 1.00 92.06 229 ALA A C 1
ATOM 1928 O O . ALA A 1 229 ? -11.469 2.604 31.826 1.00 92.06 229 ALA A O 1
ATOM 1929 N N . GLN A 1 230 ? -13.048 2.955 30.261 1.00 93.75 230 GLN A N 1
ATOM 1930 C CA . GLN A 1 230 ? -14.202 2.781 31.139 1.00 93.75 230 GLN A CA 1
ATOM 1931 C C . GLN A 1 230 ? -14.270 1.361 31.707 1.00 93.75 230 GLN A C 1
ATOM 1933 O O . GLN A 1 230 ? -14.422 1.208 32.917 1.00 93.75 230 GLN A O 1
ATOM 1938 N N . GLU A 1 231 ? -14.086 0.329 30.878 1.00 91.44 231 GLU A N 1
ATOM 1939 C CA . GLU A 1 231 ? -14.054 -1.072 31.324 1.00 91.44 231 GLU A CA 1
ATOM 1940 C C . GLU A 1 231 ? -12.928 -1.296 32.345 1.00 91.44 231 GLU A C 1
ATOM 1942 O O . GLU A 1 231 ? -13.142 -1.896 33.399 1.00 91.44 231 GLU A O 1
ATOM 1947 N N . THR A 1 232 ? -11.739 -0.746 32.079 1.00 94.38 232 THR A N 1
ATOM 1948 C CA . THR A 1 232 ? -10.587 -0.836 32.990 1.00 94.38 232 THR A CA 1
ATOM 1949 C C . THR A 1 232 ? -10.865 -0.147 34.329 1.00 94.38 232 THR A C 1
ATOM 1951 O O . THR A 1 232 ? -10.518 -0.670 35.391 1.00 94.38 232 THR A O 1
ATOM 1954 N N . LEU A 1 233 ? -11.510 1.022 34.297 1.00 96.56 233 LEU A N 1
ATOM 1955 C CA . LEU A 1 233 ? -11.869 1.785 35.490 1.00 96.56 233 LEU A CA 1
ATOM 1956 C C . LEU A 1 233 ? -12.941 1.054 36.309 1.00 96.56 233 LEU A C 1
ATOM 1958 O O . LEU A 1 233 ? -12.776 0.902 37.520 1.00 96.56 233 LEU A O 1
ATOM 1962 N N . LEU A 1 234 ? -13.993 0.550 35.661 1.00 95.94 234 LEU A N 1
ATOM 1963 C CA . LEU A 1 234 ? -15.040 -0.237 36.314 1.00 95.94 234 LEU A CA 1
ATOM 1964 C C . LEU A 1 234 ? -14.464 -1.501 36.955 1.00 95.94 234 LEU A C 1
ATOM 1966 O O . LEU A 1 234 ? -14.719 -1.740 38.137 1.00 95.94 234 LEU A O 1
ATOM 1970 N N . MET A 1 235 ? -13.610 -2.238 36.233 1.00 96.06 235 MET A N 1
ATOM 1971 C CA . MET A 1 235 ? -12.931 -3.423 36.771 1.00 96.06 235 MET A CA 1
ATOM 1972 C C . MET A 1 235 ? -12.115 -3.092 38.019 1.00 96.06 235 MET A C 1
ATOM 1974 O O . MET A 1 235 ? -12.111 -3.872 38.972 1.00 96.06 235 MET A O 1
ATOM 1978 N N . ARG A 1 236 ? -11.450 -1.932 38.037 1.00 97.50 236 ARG A N 1
ATOM 1979 C CA . ARG A 1 236 ? -10.651 -1.482 39.182 1.00 97.50 236 ARG A CA 1
ATOM 1980 C C . ARG A 1 236 ? -11.505 -1.077 40.386 1.00 97.50 236 ARG A C 1
ATOM 1982 O O . ARG A 1 236 ? -11.072 -1.306 41.511 1.00 97.50 236 ARG A O 1
ATOM 1989 N N . LEU A 1 237 ? -12.663 -0.453 40.168 1.00 97.56 237 LEU A N 1
ATOM 1990 C CA . LEU A 1 237 ? -13.516 0.058 41.248 1.00 97.56 237 LEU A CA 1
ATOM 1991 C C . LEU A 1 237 ? -14.459 -0.997 41.826 1.00 97.56 237 LEU A C 1
ATOM 1993 O O . LEU A 1 237 ? -14.597 -1.096 43.041 1.00 97.56 237 LEU A O 1
ATOM 1997 N N . PHE A 1 238 ? -15.121 -1.760 40.962 1.00 97.06 238 PHE A N 1
ATOM 1998 C CA . PHE A 1 238 ? -16.227 -2.634 41.348 1.00 97.06 238 PHE A CA 1
ATOM 1999 C C . PHE A 1 238 ? -15.862 -4.123 41.303 1.00 97.06 238 PHE A C 1
ATOM 2001 O O . PHE A 1 238 ? -16.635 -4.965 41.756 1.00 97.06 238 PHE A O 1
ATOM 2008 N N . GLY A 1 239 ? -14.689 -4.467 40.766 1.00 96.00 239 GLY A N 1
ATOM 2009 C CA . GLY A 1 239 ? -14.312 -5.851 40.504 1.00 96.00 239 GLY A CA 1
ATOM 2010 C C . GLY A 1 239 ? -15.027 -6.431 39.280 1.00 96.00 239 GLY A C 1
ATOM 2011 O O . GLY A 1 239 ? -15.918 -5.819 38.684 1.00 96.00 239 GLY A O 1
ATOM 2012 N N . ARG A 1 240 ? -14.605 -7.630 38.870 1.00 96.00 240 ARG A N 1
ATOM 2013 C CA . ARG A 1 240 ? -15.013 -8.251 37.599 1.00 96.00 240 ARG A CA 1
ATOM 2014 C C . ARG A 1 240 ? -16.517 -8.532 37.515 1.00 96.00 240 ARG A C 1
ATOM 2016 O O . ARG A 1 240 ? -17.123 -8.241 36.487 1.00 96.00 240 ARG A O 1
ATOM 2023 N N . ASP A 1 241 ? -17.108 -9.056 38.586 1.00 95.88 241 ASP A N 1
ATOM 2024 C CA . ASP A 1 241 ? -18.498 -9.531 38.574 1.00 95.88 241 ASP A CA 1
ATOM 2025 C C . ASP A 1 241 ? -19.496 -8.373 38.461 1.00 95.88 241 ASP A C 1
ATOM 2027 O O . ASP A 1 241 ? -20.387 -8.393 37.614 1.00 95.88 241 ASP A O 1
ATOM 2031 N N . ILE A 1 242 ? -19.300 -7.312 39.253 1.00 96.00 242 ILE A N 1
ATOM 2032 C CA . ILE A 1 242 ? -20.151 -6.115 39.202 1.00 96.00 242 ILE A CA 1
ATOM 2033 C C . ILE A 1 242 ? -19.928 -5.358 37.889 1.00 96.00 242 ILE A C 1
ATOM 2035 O O . ILE A 1 242 ? -20.888 -4.861 37.303 1.00 96.00 242 ILE A O 1
ATOM 2039 N N . THR A 1 243 ? -18.691 -5.317 37.379 1.00 95.19 243 THR A N 1
ATOM 2040 C CA . THR A 1 243 ? -18.397 -4.682 36.084 1.00 95.19 243 THR A CA 1
ATOM 2041 C C . THR A 1 243 ? -19.197 -5.312 34.953 1.00 95.19 243 THR A C 1
ATOM 2043 O O . THR A 1 243 ? -19.741 -4.578 34.136 1.00 95.19 243 THR A O 1
ATOM 2046 N N . ALA A 1 244 ? -19.333 -6.642 34.917 1.00 92.75 244 ALA A N 1
ATOM 2047 C CA . ALA A 1 244 ? -20.125 -7.316 33.888 1.00 92.75 244 ALA A CA 1
ATOM 2048 C C . ALA A 1 244 ? -21.604 -6.888 33.918 1.00 92.75 244 ALA A C 1
ATOM 2050 O O . ALA A 1 244 ? -22.201 -6.669 32.865 1.00 92.75 244 ALA A O 1
ATOM 2051 N N . VAL A 1 245 ? -22.174 -6.713 35.116 1.00 95.06 245 VAL A N 1
ATOM 2052 C CA . VAL A 1 245 ? -23.559 -6.249 35.288 1.00 95.06 245 VAL A CA 1
ATOM 2053 C C . VAL A 1 245 ? -23.697 -4.785 34.881 1.00 95.06 245 VAL A C 1
ATOM 2055 O O . VAL A 1 245 ? -24.582 -4.462 34.099 1.00 95.06 245 VAL A O 1
ATOM 2058 N N . VAL A 1 246 ? -22.814 -3.900 35.355 1.00 94.94 246 VAL A N 1
ATOM 2059 C CA . VAL A 1 246 ? -22.857 -2.462 35.025 1.00 94.94 246 VAL A CA 1
ATOM 2060 C C . VAL A 1 246 ? -22.661 -2.237 33.526 1.00 94.94 246 VAL A C 1
ATOM 2062 O O . VAL A 1 246 ? -23.400 -1.464 32.922 1.00 94.94 246 VAL A O 1
ATOM 2065 N N . ASN A 1 247 ? -21.721 -2.953 32.908 1.00 91.56 247 ASN A N 1
ATOM 2066 C CA . ASN A 1 247 ? -21.445 -2.846 31.478 1.00 91.56 247 ASN A CA 1
ATOM 2067 C C . ASN A 1 247 ? -22.622 -3.312 30.606 1.00 91.56 247 ASN A C 1
ATOM 2069 O O . ASN A 1 247 ? -22.744 -2.872 29.470 1.00 91.56 247 ASN A O 1
ATOM 2073 N N . ALA A 1 248 ? -23.523 -4.152 31.131 1.00 91.12 248 ALA A N 1
ATOM 2074 C CA . ALA A 1 248 ? -24.742 -4.541 30.424 1.00 91.12 248 ALA A CA 1
ATOM 2075 C C . ALA A 1 248 ? -25.779 -3.404 30.317 1.00 91.12 248 ALA A C 1
ATOM 2077 O O . ALA A 1 248 ? -26.624 -3.455 29.426 1.00 91.12 248 ALA A O 1
ATOM 2078 N N . TYR A 1 249 ? -25.713 -2.398 31.201 1.00 93.25 249 TYR A N 1
ATOM 2079 C CA . TYR A 1 249 ? -26.598 -1.222 31.194 1.00 93.25 249 TYR A CA 1
ATOM 2080 C C . TYR A 1 249 ? -25.978 0.007 30.523 1.00 93.25 249 TYR A C 1
ATOM 2082 O O . TYR A 1 249 ? -26.674 0.996 30.298 1.00 93.25 249 TYR A O 1
ATOM 2090 N N . LEU A 1 250 ? -24.675 -0.022 30.246 1.00 90.56 250 LEU A N 1
ATOM 2091 C CA . LEU A 1 250 ? -24.006 1.060 29.539 1.00 90.56 250 LEU A CA 1
ATOM 2092 C C . LEU A 1 250 ? -24.318 0.987 28.039 1.00 90.56 250 LEU A C 1
ATOM 2094 O O . LEU A 1 250 ? -24.481 -0.114 27.506 1.00 90.56 250 LEU A O 1
ATOM 2098 N N . PRO A 1 251 ? -24.399 2.145 27.357 1.00 87.00 251 PRO A N 1
ATOM 2099 C CA . PRO A 1 251 ? -24.640 2.178 25.922 1.00 87.00 251 PRO A CA 1
ATOM 2100 C C . PRO A 1 251 ? -23.529 1.414 25.210 1.00 87.00 251 PRO A C 1
ATOM 2102 O O . PRO A 1 251 ? -22.343 1.614 25.492 1.00 87.00 251 PRO A O 1
ATOM 2105 N N . LYS A 1 252 ? -23.904 0.509 24.311 1.00 86.25 252 LYS A N 1
ATOM 2106 C CA . LYS A 1 252 ? -22.943 -0.296 23.564 1.00 86.25 252 LYS A CA 1
ATOM 2107 C C . LYS A 1 252 ? -22.399 0.526 22.410 1.00 86.25 252 LYS A C 1
ATOM 2109 O O . LYS A 1 252 ? -23.044 1.433 21.900 1.00 86.25 252 LYS A O 1
ATOM 2114 N N . PHE A 1 253 ? -21.206 0.170 21.949 1.00 78.81 253 PHE A N 1
ATOM 2115 C CA . PHE A 1 253 ? -20.555 0.882 20.852 1.00 78.81 253 PHE A CA 1
ATOM 2116 C C . PHE A 1 253 ? -21.420 0.943 19.574 1.00 78.81 253 PHE A C 1
ATOM 2118 O O . PHE A 1 253 ? -21.386 1.949 18.881 1.00 78.81 253 PHE A O 1
ATOM 2125 N N . GLY A 1 254 ? -22.227 -0.089 19.293 1.00 76.06 254 GLY A N 1
ATOM 2126 C CA . GLY A 1 254 ? -23.139 -0.108 18.139 1.00 76.06 254 GLY A CA 1
ATOM 2127 C C . GLY A 1 254 ? -24.359 0.812 18.251 1.00 76.06 254 GLY A C 1
ATOM 2128 O O . GLY A 1 254 ? -24.956 1.124 17.228 1.00 76.06 254 GLY A O 1
ATOM 2129 N N . ASP A 1 255 ? -24.705 1.285 19.451 1.00 79.25 255 ASP A N 1
ATOM 2130 C CA . ASP A 1 255 ? -25.865 2.166 19.644 1.00 79.25 255 ASP A CA 1
ATOM 2131 C C . ASP A 1 255 ? -25.596 3.583 19.102 1.00 79.25 255 ASP A C 1
ATOM 2133 O O . ASP A 1 255 ? -26.529 4.310 18.789 1.00 79.25 255 ASP A O 1
ATOM 2137 N N . PHE A 1 256 ? -24.321 3.963 18.943 1.00 69.31 256 PHE A N 1
ATOM 2138 C CA . PHE A 1 256 ? -23.905 5.286 18.463 1.00 69.31 256 PHE A CA 1
ATOM 2139 C C . PHE A 1 256 ? -23.814 5.404 16.941 1.00 69.31 256 PHE A C 1
ATOM 2141 O O . PHE A 1 256 ? -23.752 6.520 16.434 1.00 69.31 256 PHE A O 1
ATOM 2148 N N . ASP A 1 257 ? -23.769 4.281 16.220 1.00 69.88 257 ASP A N 1
ATOM 2149 C CA . ASP A 1 257 ? -23.657 4.284 14.756 1.00 69.88 257 ASP A CA 1
ATOM 2150 C C . ASP A 1 257 ? -25.022 4.594 14.085 1.00 69.88 257 ASP A C 1
ATOM 2152 O O . ASP A 1 257 ? -25.074 4.831 12.884 1.00 69.88 257 ASP A O 1
ATOM 2156 N N . LEU A 1 258 ? -26.131 4.611 14.842 1.00 59.47 258 LEU A N 1
ATOM 2157 C CA . LEU A 1 258 ? -27.493 4.844 14.331 1.00 59.47 258 LEU A CA 1
ATOM 2158 C C . LEU A 1 258 ? -27.898 6.327 14.247 1.00 59.47 258 LEU A C 1
ATOM 2160 O O . LEU A 1 258 ? -28.893 6.643 13.599 1.00 59.47 258 LEU A O 1
ATOM 2164 N N . ASP A 1 259 ? -27.146 7.225 14.887 1.00 60.38 259 ASP A N 1
ATOM 2165 C CA . ASP A 1 259 ? -27.508 8.646 15.004 1.00 60.38 259 ASP A CA 1
ATOM 2166 C C . ASP A 1 259 ? -26.861 9.540 13.924 1.00 60.38 259 ASP A C 1
ATOM 2168 O O . ASP A 1 259 ? -27.191 10.721 13.836 1.00 60.38 259 ASP A O 1
ATOM 2172 N N . GLU A 1 260 ? -25.947 9.014 13.098 1.00 59.03 260 GLU A N 1
ATOM 2173 C CA . GLU A 1 260 ? -25.187 9.803 12.105 1.00 59.03 260 GLU A CA 1
ATOM 2174 C C . GLU A 1 260 ? -25.873 9.909 10.718 1.00 59.03 260 GLU A C 1
ATOM 2176 O O . GLU A 1 260 ? -25.362 10.599 9.838 1.00 59.03 260 GLU A O 1
ATOM 2181 N N . ASP A 1 261 ? -27.055 9.302 10.532 1.00 55.28 261 ASP A N 1
ATOM 2182 C CA . ASP A 1 261 ? -27.864 9.369 9.295 1.00 55.28 261 ASP A CA 1
ATOM 2183 C C . ASP A 1 261 ? -28.912 10.520 9.282 1.00 55.28 261 ASP A C 1
ATOM 2185 O O . ASP A 1 261 ? -29.826 10.523 8.448 1.00 55.28 261 ASP A O 1
ATOM 2189 N N . VAL A 1 262 ? -28.802 11.505 10.189 1.00 46.12 262 VAL A N 1
ATOM 2190 C CA . VAL A 1 262 ? -29.693 12.690 10.299 1.00 46.12 262 VAL A CA 1
ATOM 2191 C C . VAL A 1 262 ? -28.951 13.980 9.964 1.00 46.12 262 VAL A C 1
ATOM 2193 O O . VAL A 1 262 ? -29.509 14.781 9.176 1.00 46.12 262 VAL A O 1
#

Sequence (262 aa):
MLFVSLKAWKSYIVVLLLLLLVFYEFLGSVELLELQRFLEEGPDTILRLACANHEMGYLNEYLSKEQESLYRHVTWRSLRQAGKSSLVRTFWKWYLERWNYAKAEYLGSWKSECDGQYIILFIRAALVFLLTFVMGPIYFLSRIVRFFSPAIFIIYLSWFHLWSHVTSFQLAITCLYILLLIILCLSFIPVLRIHFLLWHVNPGGHYISVNNISLSIRQRYTKLQSFSAQETLLMRLFGRDITAVVNAYLPKFGDFDLDEDV